Protein AF-A0A6L3A372-F1 (afdb_monomer)

Nearest PDB structures (foldseek):
  6rz8-assembly1_A  TM=6.574E-01  e=5.779E-01  Homo sapiens
  8th4-assembly1_A  TM=6.891E-01  e=8.275E-01  Homo sapiens
  9d3e-assembly1_A  TM=6.273E-01  e=4.707E-01  Homo sapiens
  6jlu-assembly1_Q  TM=7.025E-01  e=1.247E+00  Chaetoceros neogracilis

Structure (mmCIF, N/CA/C/O backbone):
data_AF-A0A6L3A372-F1
#
_entry.id   AF-A0A6L3A372-F1
#
loop_
_atom_site.group_PDB
_atom_site.id
_atom_site.type_symbol
_atom_site.label_atom_id
_atom_site.label_alt_id
_atom_site.label_comp_id
_atom_site.label_asym_id
_atom_site.label_entity_id
_atom_site.label_seq_id
_atom_site.pdbx_PDB_ins_code
_atom_site.Cartn_x
_atom_site.Cartn_y
_atom_site.Cartn_z
_atom_site.occupancy
_atom_site.B_iso_or_equiv
_atom_site.auth_seq_id
_atom_site.auth_comp_id
_atom_site.auth_asym_id
_atom_site.auth_atom_id
_atom_site.pdbx_PDB_model_num
ATOM 1 N N . MET A 1 1 ? 23.986 18.842 43.037 1.00 46.72 1 MET A N 1
ATOM 2 C CA . MET A 1 1 ? 23.729 19.943 42.085 1.00 46.72 1 MET A CA 1
ATOM 3 C C . MET A 1 1 ? 22.343 19.712 41.513 1.00 46.72 1 MET A C 1
ATOM 5 O O . MET A 1 1 ? 22.155 18.721 40.822 1.00 46.72 1 MET A O 1
ATOM 9 N N . SER A 1 2 ? 21.362 20.522 41.908 1.00 39.94 2 SER A N 1
ATOM 10 C CA . SER A 1 2 ? 19.964 20.357 41.491 1.00 39.94 2 SER A CA 1
ATOM 11 C C . SER A 1 2 ? 19.737 21.063 40.155 1.00 39.94 2 SER A C 1
ATOM 13 O O . SER A 1 2 ? 20.081 22.237 40.025 1.00 39.94 2 SER A O 1
ATOM 15 N N . ALA A 1 3 ? 19.192 20.354 39.167 1.00 39.62 3 ALA A N 1
ATOM 16 C CA . ALA A 1 3 ? 18.786 20.947 37.894 1.00 39.62 3 ALA A CA 1
ATOM 17 C C . ALA A 1 3 ? 17.507 21.793 38.077 1.00 39.62 3 ALA A C 1
ATOM 19 O O . ALA A 1 3 ? 16.656 21.424 38.893 1.00 39.62 3 ALA A O 1
ATOM 20 N N . PRO A 1 4 ? 17.347 22.913 37.349 1.00 52.06 4 PRO A N 1
ATOM 21 C CA . PRO A 1 4 ? 16.151 23.740 37.448 1.00 52.06 4 PRO A CA 1
ATOM 22 C C . PRO A 1 4 ? 14.951 23.071 36.762 1.00 52.06 4 PRO A C 1
ATOM 24 O O . PRO A 1 4 ? 15.050 22.575 35.640 1.00 52.06 4 PRO A O 1
ATOM 27 N N . VAL A 1 5 ? 13.804 23.090 37.444 1.00 46.97 5 VAL A N 1
ATOM 28 C CA . VAL A 1 5 ? 12.494 22.712 36.898 1.00 46.97 5 VAL A CA 1
ATOM 29 C C . VAL A 1 5 ? 11.958 23.894 36.089 1.00 46.97 5 VAL A C 1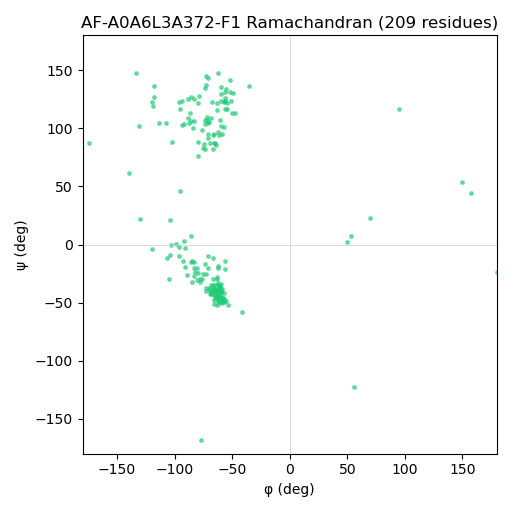
ATOM 31 O O . VAL A 1 5 ? 11.818 24.991 36.626 1.00 46.97 5 VAL A O 1
ATOM 34 N N . ALA A 1 6 ? 11.671 23.679 34.805 1.00 46.97 6 ALA A N 1
ATOM 35 C CA . ALA A 1 6 ? 11.024 24.671 33.953 1.00 46.97 6 ALA A CA 1
ATOM 36 C C . ALA A 1 6 ? 9.496 24.540 34.047 1.00 46.97 6 ALA A C 1
ATOM 38 O O . ALA A 1 6 ? 8.934 23.472 33.809 1.00 46.97 6 ALA A O 1
ATOM 39 N N . THR A 1 7 ? 8.829 25.639 34.385 1.00 47.06 7 THR A N 1
ATOM 40 C CA . THR A 1 7 ? 7.370 25.782 34.395 1.00 47.06 7 THR A CA 1
ATOM 41 C C . THR A 1 7 ? 6.871 26.104 32.982 1.00 47.06 7 THR A C 1
ATOM 43 O O . THR A 1 7 ? 7.328 27.070 32.372 1.00 47.06 7 THR A O 1
ATOM 46 N N . LEU A 1 8 ? 5.927 25.313 32.456 1.00 42.38 8 LEU A N 1
ATOM 47 C CA . LEU A 1 8 ? 5.198 25.627 31.222 1.00 42.38 8 LEU A CA 1
ATOM 48 C C . LEU A 1 8 ? 4.095 26.656 31.511 1.00 42.38 8 LEU A C 1
ATOM 50 O O . LEU A 1 8 ? 3.259 26.432 32.385 1.00 42.38 8 LEU A O 1
ATOM 54 N N . ALA A 1 9 ? 4.070 27.746 30.745 1.00 44.81 9 ALA A N 1
ATOM 55 C CA . ALA A 1 9 ? 2.918 28.634 30.645 1.00 44.81 9 ALA A CA 1
ATOM 56 C C . ALA A 1 9 ? 2.058 28.201 29.448 1.00 44.81 9 ALA A C 1
ATOM 58 O O . ALA A 1 9 ? 2.554 28.110 28.325 1.00 44.81 9 ALA A O 1
ATOM 59 N N . ASP A 1 10 ? 0.783 27.917 29.709 1.00 42.78 10 ASP A N 1
ATOM 60 C CA . ASP A 1 10 ? -0.224 27.588 28.703 1.00 42.78 10 ASP A CA 1
ATOM 61 C C . ASP A 1 10 ? -0.781 28.890 28.110 1.00 42.78 10 ASP A C 1
ATOM 63 O O . ASP A 1 10 ? -1.504 29.639 28.770 1.00 42.78 10 ASP A O 1
ATOM 67 N N . ALA A 1 11 ? -0.384 29.192 26.877 1.00 44.12 11 ALA A N 1
ATOM 68 C CA . ALA A 1 11 ? -1.000 30.218 26.051 1.00 44.12 11 ALA A CA 1
ATOM 69 C C . ALA A 1 11 ? -1.524 29.527 24.788 1.00 44.12 11 ALA A C 1
ATOM 71 O O . ALA A 1 11 ? -0.776 28.852 24.082 1.00 44.12 11 ALA A O 1
ATOM 72 N N . GLY A 1 12 ? -2.827 29.678 24.553 1.00 47.97 12 GLY A N 1
ATOM 73 C CA . GLY A 1 12 ? -3.621 28.961 23.559 1.00 47.97 12 GLY A CA 1
ATOM 74 C C . GLY A 1 12 ? -2.935 28.625 22.227 1.00 47.97 12 GLY A C 1
ATOM 75 O O . GLY A 1 12 ? -2.291 29.454 21.593 1.00 47.97 12 GLY A O 1
ATOM 76 N N . ASN A 1 13 ? -3.176 27.385 21.789 1.00 54.97 13 ASN A N 1
ATOM 77 C CA . ASN A 1 13 ? -3.031 26.825 20.437 1.00 54.97 13 ASN A CA 1
ATOM 78 C C . ASN A 1 13 ? -1.699 26.967 19.681 1.00 54.97 13 ASN A C 1
ATOM 80 O O . ASN A 1 13 ? -1.619 26.509 18.540 1.00 54.97 13 ASN A O 1
ATOM 84 N N . VAL A 1 14 ? -0.631 27.471 20.297 1.00 44.84 14 VAL A N 1
ATOM 85 C CA . VAL A 1 14 ? 0.701 27.484 19.679 1.00 44.84 14 VAL A CA 1
ATOM 86 C C . VAL A 1 14 ? 1.635 26.566 20.460 1.00 44.84 14 VAL A C 1
ATOM 88 O O . VAL A 1 14 ? 2.109 26.898 21.542 1.00 44.84 14 VAL A O 1
ATOM 91 N N . ARG A 1 15 ? 1.927 25.385 19.902 1.00 50.53 15 ARG A N 1
ATOM 92 C CA . ARG A 1 15 ? 2.975 24.503 20.433 1.00 50.53 15 ARG A CA 1
ATOM 93 C C . ARG A 1 15 ? 4.314 24.883 19.814 1.00 50.53 15 ARG A C 1
ATOM 95 O O . ARG A 1 15 ? 4.585 24.547 18.666 1.00 50.53 15 ARG A O 1
ATOM 102 N N . ILE A 1 16 ? 5.159 25.561 20.585 1.00 50.91 16 ILE A N 1
ATOM 103 C CA . ILE A 1 16 ? 6.562 25.788 20.227 1.00 50.91 16 ILE A CA 1
ATOM 104 C C . ILE A 1 16 ? 7.369 24.602 20.760 1.00 50.91 16 ILE A C 1
ATOM 106 O O . ILE A 1 16 ? 7.536 24.453 21.968 1.00 50.91 16 ILE A O 1
ATOM 110 N N . ILE A 1 17 ? 7.858 23.742 19.865 1.00 48.53 17 ILE A N 1
ATOM 111 C CA . ILE A 1 17 ? 8.792 22.671 20.225 1.00 48.53 17 ILE A CA 1
ATOM 112 C C . ILE A 1 17 ? 10.207 23.217 20.041 1.00 48.53 17 ILE A C 1
ATOM 114 O O . ILE A 1 17 ? 10.697 23.352 18.922 1.00 48.53 17 ILE A O 1
ATOM 118 N N . THR A 1 18 ? 10.868 23.545 21.148 1.00 46.03 18 THR A N 1
ATOM 119 C CA . THR A 1 18 ? 12.291 23.897 21.142 1.00 46.03 18 THR A CA 1
ATOM 120 C C . THR A 1 18 ? 13.107 22.614 21.246 1.00 46.03 18 THR A C 1
ATOM 122 O O . THR A 1 18 ? 13.168 22.003 22.310 1.00 46.03 18 THR A O 1
ATOM 125 N N . VAL A 1 19 ? 13.738 22.195 20.149 1.00 45.31 19 VAL A N 1
ATOM 126 C CA . VAL A 1 19 ? 14.687 21.074 20.162 1.00 45.31 19 VAL A CA 1
ATOM 127 C C . VAL A 1 19 ? 16.070 21.621 20.515 1.00 45.31 19 VAL A C 1
ATOM 129 O O . VAL A 1 19 ? 16.660 22.397 19.763 1.00 45.31 19 VAL A O 1
ATOM 132 N N . CYS A 1 20 ? 16.588 21.248 21.685 1.00 36.84 20 CYS A N 1
ATOM 133 C CA . CYS A 1 20 ? 17.946 21.592 22.099 1.00 36.84 20 CYS A CA 1
ATOM 134 C C . CYS A 1 20 ? 18.952 20.706 21.353 1.00 36.84 20 CYS A C 1
ATOM 136 O O . CYS A 1 20 ? 19.194 19.572 21.751 1.00 36.84 20 CYS A O 1
ATOM 138 N N . GLY A 1 21 ? 19.545 21.225 20.277 1.00 38.81 21 GLY A N 1
ATOM 139 C CA . GLY A 1 21 ? 20.606 20.528 19.552 1.00 38.81 21 GLY A CA 1
ATOM 140 C C . GLY A 1 21 ? 21.233 21.371 18.444 1.00 38.81 21 GLY A C 1
ATOM 141 O O . GLY A 1 21 ? 20.786 21.313 17.309 1.00 38.81 21 GLY A O 1
ATOM 142 N N . GLY A 1 22 ? 22.253 22.161 18.795 1.00 44.19 22 GLY A N 1
ATOM 143 C CA . GLY A 1 22 ? 23.465 22.459 18.004 1.00 44.19 22 GLY A CA 1
ATOM 144 C C . GLY A 1 22 ? 23.432 22.909 16.532 1.00 44.19 22 GLY A C 1
ATOM 145 O O . GLY A 1 22 ? 24.515 23.098 15.988 1.00 44.19 22 GLY A O 1
ATOM 146 N N . ILE A 1 23 ? 22.291 23.097 15.867 1.00 41.75 23 ILE A N 1
ATOM 147 C CA . ILE A 1 23 ? 22.224 23.413 14.425 1.00 41.75 23 ILE A CA 1
ATOM 148 C C . ILE A 1 23 ? 21.568 24.794 14.215 1.00 41.75 23 ILE A C 1
ATOM 150 O O . ILE A 1 23 ? 20.583 25.110 14.891 1.00 41.75 23 ILE A O 1
ATOM 154 N N . PRO A 1 24 ? 22.098 25.660 13.322 1.00 39.00 24 PRO A N 1
ATOM 155 C CA . PRO A 1 24 ? 21.568 27.003 13.107 1.00 39.00 24 PRO A CA 1
ATOM 156 C C . PRO A 1 24 ? 20.103 26.997 12.652 1.00 39.00 24 PRO A C 1
ATOM 158 O O . PRO A 1 24 ? 19.669 26.230 11.795 1.00 39.00 24 PRO A O 1
ATOM 161 N N . LYS A 1 25 ? 19.355 27.902 13.283 1.00 36.94 25 LYS A N 1
ATOM 162 C CA . LYS A 1 25 ? 17.897 28.007 13.309 1.00 36.94 25 LYS A CA 1
ATOM 163 C C . LYS A 1 25 ? 17.314 28.274 11.919 1.00 36.94 25 LYS A C 1
ATOM 165 O O . LYS A 1 25 ? 17.485 29.365 11.381 1.00 36.94 25 LYS A O 1
ATOM 170 N N . ARG A 1 26 ? 16.524 27.334 11.396 1.00 38.75 26 ARG A N 1
ATOM 171 C CA . ARG A 1 26 ? 15.494 27.630 10.393 1.00 38.75 26 ARG A CA 1
ATOM 172 C C . ARG A 1 26 ? 14.140 27.522 11.085 1.00 38.75 26 ARG A C 1
ATOM 174 O O . ARG A 1 26 ? 13.688 26.430 11.408 1.00 38.75 26 ARG A O 1
ATOM 181 N N . THR A 1 27 ? 13.532 28.667 11.378 1.00 47.41 27 THR A N 1
ATOM 182 C CA . THR A 1 27 ? 12.169 28.727 11.910 1.00 47.41 27 THR A CA 1
ATOM 183 C C . THR A 1 27 ? 11.217 28.315 10.794 1.00 47.41 27 THR A C 1
ATOM 185 O O . THR A 1 27 ? 11.009 29.076 9.853 1.00 47.41 27 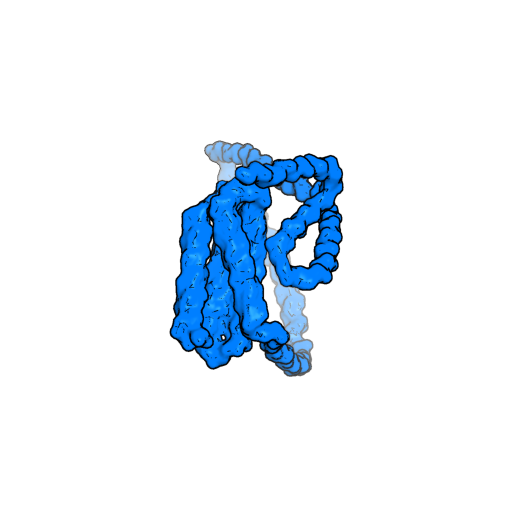THR A O 1
ATOM 188 N N . VAL A 1 28 ? 10.671 27.104 10.871 1.00 40.47 28 VAL A N 1
ATOM 189 C CA . VAL A 1 28 ? 9.576 26.675 9.997 1.00 4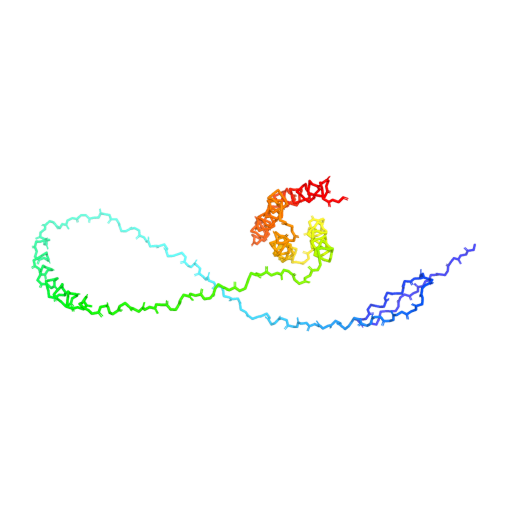0.47 28 VAL A CA 1
ATOM 190 C C . VAL A 1 28 ? 8.280 26.969 10.743 1.00 40.47 28 VAL A C 1
ATOM 192 O O . VAL A 1 28 ? 7.936 26.290 11.708 1.00 40.47 28 VAL A O 1
ATOM 195 N N . LEU A 1 29 ? 7.602 28.044 10.344 1.00 42.22 29 LEU A N 1
ATOM 196 C CA . LEU A 1 29 ? 6.242 28.336 10.785 1.00 42.22 29 LEU A CA 1
ATOM 197 C C . LEU A 1 29 ? 5.306 27.368 10.061 1.00 42.22 29 LEU A C 1
ATOM 199 O O . LEU A 1 29 ? 5.087 27.495 8.860 1.00 42.22 29 LEU A O 1
ATOM 203 N N . PHE A 1 30 ? 4.775 26.391 10.789 1.00 37.72 30 PHE A N 1
ATOM 204 C CA . PHE A 1 30 ? 3.634 25.616 10.322 1.00 37.72 30 PHE A CA 1
ATOM 205 C C . PHE A 1 30 ? 2.368 26.397 10.672 1.00 37.72 30 PHE A C 1
ATOM 207 O O . PHE A 1 30 ? 1.914 26.385 11.817 1.00 37.72 30 PHE A O 1
ATOM 214 N N . GLU A 1 31 ? 1.805 27.106 9.696 1.00 37.81 31 GLU A N 1
ATOM 215 C CA . GLU A 1 31 ? 0.426 27.571 9.798 1.00 37.81 31 GLU A CA 1
ATOM 216 C C . GLU A 1 31 ? -0.489 26.346 9.729 1.00 37.81 31 GLU A C 1
ATOM 218 O O . GLU A 1 31 ? -0.634 25.706 8.686 1.00 37.81 31 GLU A O 1
ATOM 223 N N . ASN A 1 32 ? -1.109 26.005 10.861 1.00 40.16 32 ASN A N 1
ATOM 224 C CA . ASN A 1 32 ? -2.258 25.109 10.890 1.00 40.16 32 ASN A CA 1
ATOM 225 C C . ASN A 1 32 ? -3.408 25.790 10.138 1.00 40.16 32 ASN A C 1
ATOM 227 O O . ASN A 1 32 ? -4.257 26.452 10.734 1.00 40.16 32 ASN A O 1
ATOM 231 N N . SER A 1 33 ? -3.440 25.618 8.818 1.00 41.09 33 SER A N 1
ATOM 232 C CA . SER A 1 33 ? -4.648 25.834 8.035 1.00 41.09 33 SER A CA 1
ATOM 233 C C . SER A 1 33 ? -5.653 24.768 8.454 1.00 41.09 33 SER A C 1
ATOM 235 O O . SER A 1 33 ? -5.640 23.637 7.970 1.00 41.09 33 SER A O 1
ATOM 237 N N . ALA A 1 34 ? -6.509 25.123 9.409 1.00 39.41 34 ALA A N 1
ATOM 238 C CA . ALA A 1 34 ? -7.720 24.383 9.694 1.00 39.41 34 ALA A CA 1
ATOM 239 C C . ALA A 1 34 ? -8.593 24.422 8.431 1.00 39.41 34 ALA A C 1
ATOM 241 O O . ALA A 1 34 ? -9.345 25.366 8.206 1.00 39.41 34 ALA A O 1
ATOM 242 N N . CYS A 1 35 ? -8.477 23.396 7.586 1.00 37.41 35 CYS A N 1
ATOM 243 C CA . CYS A 1 35 ? -9.523 23.065 6.632 1.00 37.41 35 CYS A CA 1
ATOM 244 C C . CYS A 1 35 ? -10.760 22.697 7.454 1.00 37.41 35 CYS A C 1
ATOM 246 O O . CYS A 1 35 ? -10.887 21.579 7.957 1.00 37.41 35 CYS A O 1
ATOM 248 N N . ALA A 1 36 ? -11.644 23.674 7.636 1.00 41.12 36 ALA A N 1
ATOM 249 C CA . ALA A 1 36 ? -13.008 23.455 8.067 1.00 41.12 36 ALA A CA 1
ATOM 250 C C . ALA A 1 36 ? -13.711 22.656 6.960 1.00 41.12 36 ALA A C 1
ATOM 252 O O . ALA A 1 36 ? -14.267 23.213 6.019 1.00 41.12 36 ALA A O 1
ATOM 253 N N . LEU A 1 37 ? -13.605 21.329 7.037 1.00 42.31 37 LEU A N 1
ATOM 254 C CA . LEU A 1 37 ? -14.468 20.424 6.296 1.00 42.31 37 LEU A CA 1
ATOM 255 C C . LEU A 1 37 ? -15.844 20.495 6.948 1.00 42.31 37 LEU A C 1
ATOM 257 O O . LEU A 1 37 ? -16.050 20.021 8.067 1.00 42.31 37 LEU A O 1
ATOM 261 N N . ASP A 1 38 ? -16.744 21.153 6.229 1.00 37.91 38 ASP A N 1
ATOM 262 C CA . ASP A 1 38 ? -18.164 21.251 6.511 1.00 37.91 38 ASP A CA 1
ATOM 263 C C . ASP A 1 38 ? -18.735 19.849 6.769 1.00 37.91 38 ASP A C 1
ATOM 265 O O . ASP A 1 38 ? -18.765 18.976 5.897 1.00 37.91 38 ASP A O 1
ATOM 269 N N . ALA A 1 39 ? -19.164 19.614 8.005 1.00 44.25 39 ALA A N 1
ATOM 270 C CA . ALA A 1 39 ? -19.901 18.425 8.395 1.00 44.25 39 ALA A CA 1
ATOM 271 C C . ALA A 1 39 ? -21.367 18.605 7.971 1.00 44.25 39 ALA A C 1
ATOM 273 O O . ALA A 1 39 ? -22.233 18.893 8.792 1.00 44.25 39 ALA A O 1
ATOM 274 N N . GLY A 1 40 ? -21.645 18.454 6.676 1.00 42.75 40 GLY A N 1
ATOM 275 C CA . GLY A 1 40 ? -22.993 18.539 6.116 1.00 42.75 40 GLY A CA 1
ATOM 276 C C . GLY A 1 40 ? -23.288 17.359 5.198 1.00 42.75 40 GLY A C 1
ATOM 277 O O . GLY A 1 40 ? -22.856 17.352 4.052 1.00 42.75 40 GLY A O 1
ATOM 278 N N . GLY A 1 41 ? -24.041 16.366 5.686 1.00 33.91 41 GLY A N 1
ATOM 279 C CA . GLY A 1 41 ? -24.585 15.314 4.820 1.00 33.91 41 GLY A CA 1
ATOM 280 C C . GLY A 1 41 ? -24.777 13.947 5.470 1.00 33.91 41 GLY A C 1
ATOM 281 O O . GLY A 1 41 ? -24.295 12.944 4.951 1.00 33.91 41 GLY A O 1
ATOM 282 N N . THR A 1 42 ? -25.494 13.861 6.590 1.00 42.00 42 THR A N 1
ATOM 283 C CA . THR A 1 42 ? -26.058 12.585 7.050 1.00 42.00 42 THR A CA 1
ATOM 284 C C . THR A 1 42 ? -27.262 12.215 6.184 1.00 42.00 42 THR A C 1
ATOM 286 O O . THR A 1 42 ? -28.412 12.484 6.523 1.00 42.00 42 THR A O 1
ATOM 289 N N . SER A 1 43 ? -27.020 11.548 5.057 1.00 42.75 43 SER A N 1
ATOM 290 C CA . SER A 1 43 ? -28.067 10.784 4.375 1.00 42.75 43 SER A CA 1
ATOM 291 C C . SER A 1 43 ? -28.306 9.488 5.149 1.00 42.75 43 SER A C 1
ATOM 293 O O . SER A 1 43 ? -27.754 8.434 4.839 1.00 42.75 43 SER A O 1
ATOM 295 N N . ALA A 1 44 ? -29.121 9.576 6.199 1.00 39.97 44 ALA A N 1
ATOM 296 C CA . ALA A 1 44 ? -29.728 8.415 6.829 1.00 39.97 44 ALA A CA 1
ATOM 297 C C . ALA A 1 44 ? -30.695 7.768 5.825 1.00 39.97 44 ALA A C 1
ATOM 299 O O . ALA A 1 44 ? -31.847 8.182 5.686 1.00 39.97 44 ALA A O 1
ATOM 300 N N . LEU A 1 45 ? -30.225 6.754 5.098 1.00 37.81 45 LEU A N 1
ATOM 301 C CA . LEU A 1 45 ? -31.107 5.838 4.387 1.00 37.81 45 LEU A CA 1
ATOM 302 C C . LEU A 1 45 ? -31.817 4.973 5.432 1.00 37.81 45 LEU A C 1
ATOM 304 O O . LEU A 1 45 ? -31.300 3.962 5.902 1.00 37.81 45 LEU A O 1
ATOM 308 N N . ASN A 1 46 ? -33.015 5.415 5.807 1.00 37.41 46 ASN A N 1
ATOM 309 C CA . ASN A 1 46 ? -34.010 4.610 6.499 1.00 37.41 46 ASN A CA 1
ATOM 310 C C . ASN A 1 46 ? -34.354 3.382 5.639 1.00 37.41 46 ASN A C 1
ATOM 312 O O . ASN A 1 46 ? -35.240 3.444 4.788 1.00 37.41 46 ASN A O 1
ATOM 316 N N . TYR A 1 47 ? -33.704 2.246 5.890 1.00 36.06 47 TYR A N 1
ATOM 317 C CA . TYR A 1 47 ? -34.241 0.943 5.504 1.00 36.06 47 TYR A CA 1
ATOM 318 C C . TYR A 1 47 ? -35.393 0.605 6.451 1.00 36.06 47 TYR A C 1
ATOM 320 O O . TYR A 1 47 ? -35.245 -0.094 7.451 1.00 36.06 47 TYR A O 1
ATOM 328 N N . ARG A 1 48 ? -36.572 1.151 6.146 1.00 38.16 48 ARG A N 1
ATOM 329 C CA . ARG A 1 48 ? -37.826 0.683 6.730 1.00 38.16 48 ARG A CA 1
ATOM 330 C C . ARG A 1 48 ? -38.105 -0.682 6.104 1.00 38.16 48 ARG A C 1
ATOM 332 O O . ARG A 1 48 ? -38.478 -0.765 4.937 1.00 38.16 48 ARG A O 1
ATOM 339 N N . ALA A 1 49 ? -37.872 -1.744 6.870 1.00 42.19 49 ALA A N 1
ATOM 340 C CA . ALA A 1 49 ? -38.300 -3.089 6.528 1.00 42.19 49 ALA A CA 1
ATOM 341 C C . ALA A 1 49 ? -39.824 -3.085 6.324 1.00 42.19 49 ALA A C 1
ATOM 343 O O . ALA A 1 49 ? -40.602 -3.049 7.277 1.00 42.19 49 ALA A O 1
ATOM 344 N N . LEU A 1 50 ? -40.249 -3.072 5.063 1.00 42.97 50 LEU A N 1
ATOM 345 C CA . LEU A 1 50 ? -41.601 -3.428 4.664 1.00 42.97 50 LEU A CA 1
ATOM 346 C C . LEU A 1 50 ? -41.730 -4.940 4.855 1.00 42.97 50 LEU A C 1
ATOM 348 O O . LEU A 1 50 ? -41.404 -5.728 3.971 1.00 42.97 50 LEU A O 1
ATOM 352 N N . ALA A 1 51 ? -42.188 -5.339 6.040 1.00 48.28 51 ALA A N 1
ATOM 353 C CA . ALA A 1 51 ? -42.791 -6.644 6.254 1.00 48.28 51 ALA A CA 1
ATOM 354 C C . ALA A 1 51 ? -44.107 -6.683 5.462 1.00 48.28 51 ALA A C 1
ATOM 356 O O . ALA A 1 51 ? -45.182 -6.389 5.982 1.00 48.28 51 ALA A O 1
ATOM 357 N N . ALA A 1 52 ? -44.008 -6.974 4.166 1.00 42.72 52 ALA A N 1
ATOM 358 C CA . ALA A 1 52 ? -45.156 -7.343 3.361 1.00 42.72 52 ALA A CA 1
ATOM 359 C C . ALA A 1 52 ? -45.569 -8.756 3.786 1.00 42.72 52 ALA A C 1
ATOM 361 O O . ALA A 1 52 ? -44.840 -9.725 3.571 1.00 42.72 52 ALA A O 1
ATOM 362 N N . GLY A 1 53 ? -46.714 -8.849 4.461 1.00 44.94 53 GLY A N 1
ATOM 363 C CA . GLY A 1 53 ? -47.341 -10.117 4.796 1.00 44.94 53 GLY A CA 1
ATOM 364 C C . GLY A 1 53 ? -47.576 -10.941 3.534 1.00 44.94 53 GLY A C 1
ATOM 365 O O . GLY A 1 53 ? -48.108 -10.443 2.543 1.00 44.94 53 GLY A O 1
ATOM 366 N N . PHE A 1 54 ? -47.174 -12.207 3.585 1.00 42.84 54 PHE A N 1
ATOM 367 C CA . PHE A 1 54 ? -47.553 -13.198 2.592 1.00 42.84 54 PHE A CA 1
ATOM 368 C C . PHE A 1 54 ? -49.077 -13.381 2.629 1.00 42.84 54 PHE A C 1
ATOM 370 O O . PHE A 1 54 ? -49.610 -13.739 3.685 1.00 42.84 54 PHE A O 1
ATOM 377 N N . PRO A 1 55 ? -49.802 -13.158 1.518 1.00 48.31 55 PRO A N 1
ATOM 378 C CA . PRO A 1 55 ? -51.188 -13.572 1.438 1.00 48.31 55 PRO A CA 1
ATOM 379 C C . PRO A 1 55 ? -51.250 -15.102 1.448 1.00 48.31 55 PRO A C 1
ATOM 381 O O . PRO A 1 55 ? -50.639 -15.788 0.629 1.00 48.31 55 PRO A O 1
ATOM 384 N N . SER A 1 56 ? -51.993 -15.610 2.426 1.00 53.53 56 SER A N 1
ATOM 385 C CA . SER A 1 56 ? -52.458 -16.990 2.514 1.00 53.53 56 SER A CA 1
ATOM 386 C C . SER A 1 56 ? -53.106 -17.421 1.196 1.00 53.53 56 SER A C 1
ATOM 388 O O . SER A 1 56 ? -53.974 -16.725 0.664 1.00 53.53 56 SER A O 1
ATOM 390 N N . ALA A 1 57 ? -52.681 -18.576 0.684 1.00 46.59 57 ALA A N 1
ATOM 391 C CA . ALA A 1 57 ? -53.259 -19.231 -0.478 1.00 46.59 57 ALA A CA 1
ATOM 392 C C . ALA A 1 57 ? -54.664 -19.760 -0.138 1.00 46.59 57 ALA A C 1
ATOM 394 O O . ALA A 1 57 ? -54.837 -20.900 0.287 1.00 46.59 57 ALA A O 1
ATOM 395 N N . GLY A 1 58 ? -55.669 -18.903 -0.314 1.00 46.81 58 GLY A N 1
ATOM 396 C CA . GLY A 1 58 ? -57.077 -19.278 -0.413 1.00 46.81 58 GLY A CA 1
ATOM 397 C C . GLY A 1 58 ? -57.460 -19.399 -1.884 1.00 46.81 58 GLY A C 1
ATOM 398 O O . GLY A 1 58 ? -57.251 -18.466 -2.653 1.00 46.81 58 GLY A O 1
ATOM 399 N N . GLY A 1 59 ? -57.944 -20.576 -2.276 1.00 52.69 59 GLY A N 1
ATOM 400 C CA . GLY A 1 59 ? -58.231 -20.920 -3.663 1.00 52.69 59 GLY A CA 1
ATOM 401 C C . GLY A 1 59 ? -59.517 -20.326 -4.247 1.00 52.69 59 GLY A C 1
ATOM 402 O O . GLY A 1 59 ? -60.199 -19.517 -3.628 1.00 52.69 59 GLY A O 1
ATOM 403 N N . GLN A 1 60 ? -59.842 -20.884 -5.420 1.00 48.88 60 GLN A N 1
ATOM 404 C CA . GLN A 1 60 ? -61.020 -20.704 -6.284 1.00 48.88 60 GLN A CA 1
ATOM 405 C C . GLN A 1 60 ? -60.861 -19.681 -7.418 1.00 48.88 60 GLN A C 1
ATOM 407 O O . GLN A 1 60 ? -60.712 -18.486 -7.192 1.00 48.88 60 GLN A O 1
ATOM 412 N N . GLY A 1 61 ? -60.947 -20.177 -8.661 1.00 46.03 61 GLY A N 1
ATOM 413 C CA . GLY A 1 61 ? -61.081 -19.334 -9.852 1.00 46.03 61 GLY A CA 1
ATOM 414 C C . GLY A 1 61 ? -60.642 -19.960 -11.178 1.00 46.03 61 GLY A C 1
ATOM 415 O O . GLY A 1 61 ? -59.945 -19.307 -11.950 1.00 46.03 61 GLY A O 1
ATOM 416 N N . GLU A 1 62 ? -61.010 -21.211 -11.470 1.00 52.28 62 GLU A N 1
ATOM 417 C CA . GLU A 1 62 ? -60.888 -21.762 -12.827 1.00 52.28 62 GLU A CA 1
ATOM 418 C C . GLU A 1 62 ? -61.980 -21.133 -13.712 1.00 52.28 62 GLU A C 1
ATOM 420 O O . GLU A 1 62 ? -63.148 -21.494 -13.591 1.00 52.28 62 GLU A O 1
ATOM 425 N N . GLY A 1 63 ? -61.652 -20.170 -14.583 1.00 53.72 63 GLY A N 1
ATOM 426 C CA . GLY A 1 63 ? -62.676 -19.676 -15.517 1.00 53.72 63 GLY A CA 1
ATOM 427 C C . GLY A 1 63 ? -62.328 -18.578 -16.519 1.00 53.72 63 GLY A C 1
ATOM 428 O O . GLY A 1 63 ? -62.985 -18.515 -17.552 1.00 53.72 63 GLY A O 1
ATOM 429 N N . GLU A 1 64 ? -61.313 -17.736 -16.297 1.00 51.53 64 GLU A N 1
ATOM 430 C CA . GLU A 1 64 ? -61.248 -16.456 -17.040 1.00 51.53 64 GLU A CA 1
ATOM 431 C C . GLU A 1 64 ? -59.905 -16.141 -17.724 1.00 51.53 64 GLU A C 1
ATOM 433 O O . GLU A 1 64 ? -59.598 -14.998 -18.044 1.00 51.53 64 GLU A O 1
ATOM 438 N N . MET A 1 65 ? -59.084 -17.156 -18.005 1.00 50.75 65 MET A N 1
ATOM 439 C CA . MET A 1 65 ? -57.713 -16.961 -18.513 1.00 50.75 65 MET A CA 1
ATOM 440 C C . MET A 1 65 ? -57.534 -17.240 -20.016 1.00 50.75 65 MET A C 1
ATOM 442 O O . MET A 1 65 ? -56.429 -17.512 -20.476 1.00 50.75 65 MET A O 1
ATOM 446 N N . ARG A 1 66 ? -58.612 -17.196 -20.810 1.00 54.06 66 ARG A N 1
ATOM 447 C CA . ARG A 1 66 ? -58.554 -17.507 -22.255 1.00 54.06 66 ARG A CA 1
ATOM 448 C C . ARG A 1 66 ? -58.666 -16.304 -23.194 1.00 54.06 66 ARG A C 1
ATOM 450 O O . ARG A 1 66 ? -58.352 -16.451 -24.368 1.00 54.06 66 ARG A O 1
ATOM 457 N N . ASN A 1 67 ? -59.035 -15.117 -22.705 1.00 52.88 67 ASN A N 1
ATOM 458 C CA . ASN A 1 67 ? -59.338 -13.972 -23.582 1.00 52.88 67 ASN A CA 1
ATOM 459 C C . ASN A 1 67 ? -58.248 -12.885 -23.661 1.00 52.88 67 ASN A C 1
ATOM 461 O O . ASN A 1 67 ? -58.323 -12.000 -24.511 1.00 52.88 67 ASN A O 1
ATOM 465 N N . VAL A 1 68 ? -57.209 -12.945 -22.821 1.00 52.75 68 VAL A N 1
ATOM 466 C CA . VAL A 1 68 ? -56.161 -11.903 -22.780 1.00 52.75 68 VAL A CA 1
ATOM 467 C C . VAL A 1 68 ? -55.013 -12.194 -23.759 1.00 52.75 68 VAL A C 1
ATOM 469 O O . VAL A 1 68 ? -54.405 -11.273 -24.302 1.00 52.75 68 VAL A O 1
ATOM 472 N N . PHE A 1 69 ? -54.773 -13.466 -24.091 1.00 51.03 69 PHE A N 1
ATOM 473 C CA . PHE A 1 69 ? -53.679 -13.864 -24.987 1.00 51.03 69 PHE A CA 1
ATOM 474 C C . PHE A 1 69 ? -53.921 -13.535 -26.470 1.00 51.03 69 PHE A C 1
ATOM 476 O O . PHE A 1 69 ? -52.966 -13.474 -27.239 1.00 51.03 69 PHE A O 1
ATOM 483 N N . SER A 1 70 ? -55.160 -13.251 -26.888 1.00 48.69 70 SER A N 1
ATOM 484 C CA . SER A 1 70 ? -55.473 -13.030 -28.309 1.00 48.69 70 SER A CA 1
ATOM 485 C C . SER A 1 70 ? -55.239 -11.593 -28.801 1.00 48.69 70 SER A C 1
ATOM 487 O O . SER A 1 70 ? -55.198 -11.370 -30.008 1.00 48.69 70 SER A O 1
ATOM 489 N N . LYS A 1 71 ? -55.066 -10.609 -27.903 1.00 46.91 71 LYS A N 1
ATOM 490 C CA . LYS A 1 71 ? -54.847 -9.193 -28.277 1.00 46.91 71 LYS A CA 1
ATOM 491 C C . LYS A 1 71 ? -53.374 -8.768 -28.311 1.00 46.91 71 LYS A C 1
ATOM 493 O O . LYS A 1 71 ? -53.076 -7.696 -28.825 1.00 46.91 71 LYS A O 1
ATOM 498 N N . LEU A 1 72 ? -52.451 -9.599 -27.821 1.00 49.41 72 LEU A N 1
ATOM 499 C CA . LEU A 1 72 ? -51.017 -9.275 -27.771 1.00 49.41 72 LEU A CA 1
ATOM 500 C C . LEU A 1 72 ? -50.261 -9.617 -29.072 1.00 49.41 72 LEU A C 1
ATOM 502 O O . LEU A 1 72 ? -49.152 -9.140 -29.285 1.00 49.41 72 LEU A O 1
ATOM 506 N N . ALA A 1 73 ? -50.857 -10.421 -29.959 1.00 49.91 73 ALA A N 1
ATOM 507 C CA . ALA A 1 73 ? -50.199 -10.893 -31.181 1.00 49.91 73 ALA A CA 1
ATOM 508 C C . ALA A 1 73 ? -50.250 -9.898 -32.360 1.00 49.91 73 ALA A C 1
ATOM 510 O O . ALA A 1 73 ? -49.501 -10.056 -33.319 1.00 49.91 73 ALA A O 1
ATOM 511 N N . ALA A 1 74 ? -51.111 -8.874 -32.315 1.00 50.00 74 ALA A N 1
ATOM 512 C CA . ALA A 1 74 ? -51.321 -7.969 -33.452 1.00 50.00 74 ALA A CA 1
ATOM 513 C C . ALA A 1 74 ? -50.410 -6.721 -33.449 1.00 50.00 74 ALA A C 1
ATOM 515 O O . ALA A 1 74 ? -50.209 -6.110 -34.496 1.00 50.00 74 ALA A O 1
ATOM 516 N N . THR A 1 75 ? -49.821 -6.344 -32.309 1.00 49.41 75 THR A N 1
ATOM 517 C CA . THR A 1 75 ? -49.041 -5.095 -32.169 1.00 49.41 75 THR A CA 1
ATOM 518 C C . THR A 1 75 ? -47.538 -5.266 -32.421 1.00 49.41 75 THR A C 1
ATOM 520 O O . THR A 1 75 ? -46.827 -4.284 -32.617 1.00 49.41 75 THR A O 1
ATOM 523 N N . THR A 1 76 ? -47.027 -6.499 -32.456 1.00 51.19 76 THR A N 1
ATOM 524 C CA . THR A 1 76 ? -45.595 -6.799 -32.647 1.00 51.19 76 THR A CA 1
ATOM 525 C C . THR A 1 76 ? -45.144 -6.794 -34.110 1.00 51.19 76 THR A C 1
ATOM 527 O O . THR A 1 76 ? -43.961 -6.592 -34.377 1.00 51.19 76 THR A O 1
ATOM 530 N N . ALA A 1 77 ? -46.054 -6.947 -35.076 1.00 52.22 77 ALA A N 1
ATOM 531 C CA . ALA A 1 77 ? -45.682 -7.037 -36.492 1.00 52.22 77 ALA A CA 1
ATOM 532 C C . ALA A 1 77 ? -45.299 -5.681 -37.124 1.00 52.22 77 ALA A C 1
ATOM 534 O O . ALA A 1 77 ? -44.462 -5.635 -38.024 1.00 52.22 77 ALA A O 1
ATOM 535 N N . MET A 1 78 ? -45.857 -4.563 -36.644 1.00 49.56 78 MET A N 1
ATOM 536 C CA . MET A 1 78 ? -45.661 -3.250 -37.282 1.00 49.56 78 MET A CA 1
ATOM 537 C C . MET A 1 78 ? -44.339 -2.562 -36.889 1.00 49.56 78 MET A C 1
ATOM 539 O O . MET A 1 78 ? -43.806 -1.768 -37.660 1.00 49.56 78 MET A O 1
ATOM 543 N N . VAL A 1 79 ? -43.756 -2.908 -35.733 1.00 53.41 79 VAL A N 1
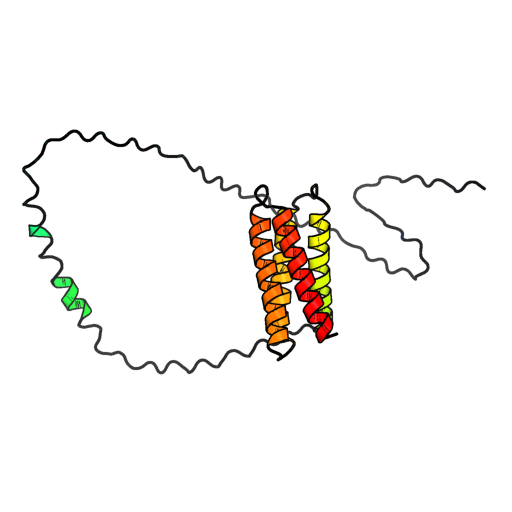ATOM 544 C CA . VAL A 1 79 ? -42.457 -2.367 -35.276 1.00 53.41 79 VAL A CA 1
ATOM 545 C C . VAL A 1 79 ? -41.276 -3.030 -36.000 1.00 53.41 79 VAL A C 1
ATOM 547 O O . VAL A 1 79 ? -40.259 -2.385 -36.247 1.00 53.41 79 VAL A O 1
ATOM 550 N N . ALA A 1 80 ? -41.414 -4.293 -36.416 1.00 54.28 80 ALA A N 1
ATOM 551 C CA . ALA A 1 80 ? -40.340 -5.036 -37.078 1.00 54.28 80 ALA A CA 1
ATOM 552 C C . ALA A 1 80 ? -39.971 -4.476 -38.469 1.00 54.28 80 ALA A C 1
ATOM 554 O O . ALA A 1 80 ? -38.811 -4.548 -38.874 1.00 54.28 80 ALA A O 1
ATOM 555 N N . VAL A 1 81 ? -40.924 -3.870 -39.188 1.00 55.03 81 VAL A N 1
ATOM 556 C CA . VAL A 1 81 ? -40.697 -3.343 -40.548 1.00 55.03 81 VAL A CA 1
ATOM 557 C C . VAL A 1 81 ? -39.952 -2.000 -40.533 1.00 55.03 81 VAL A C 1
ATOM 559 O O . VAL A 1 81 ? -39.122 -1.751 -41.404 1.00 55.03 81 VAL A O 1
ATOM 562 N N . LEU A 1 82 ? -40.154 -1.165 -39.508 1.00 52.19 82 LEU A N 1
ATOM 563 C CA . LEU A 1 82 ? -39.458 0.125 -39.367 1.00 52.19 82 LEU A CA 1
ATOM 564 C C . LEU A 1 82 ? -37.976 -0.022 -38.975 1.00 52.19 82 LEU A C 1
ATOM 566 O O . LEU A 1 82 ? -37.165 0.835 -39.317 1.00 52.19 82 LEU A O 1
ATOM 570 N N . ILE A 1 83 ? -37.593 -1.127 -38.325 1.00 56.19 83 ILE A N 1
ATOM 571 C CA . ILE A 1 83 ? -36.193 -1.399 -37.951 1.00 56.19 83 ILE A CA 1
ATOM 572 C C . ILE A 1 83 ? -35.351 -1.832 -39.168 1.00 56.19 83 ILE A C 1
ATOM 574 O O . ILE A 1 83 ? -34.141 -1.608 -39.193 1.00 56.19 83 ILE A O 1
ATOM 578 N N . LEU A 1 84 ? -35.965 -2.407 -40.208 1.00 54.56 84 LEU A N 1
ATOM 579 C CA . LEU A 1 84 ? -35.228 -2.951 -41.356 1.00 54.56 84 LEU A CA 1
ATOM 580 C C . LEU A 1 84 ? -34.774 -1.892 -42.374 1.00 54.56 84 LEU A C 1
ATOM 582 O O . LEU A 1 84 ? -33.769 -2.105 -43.049 1.00 54.56 84 LEU A O 1
ATOM 586 N N . VAL A 1 85 ? -35.440 -0.736 -42.464 1.00 54.94 85 VAL A N 1
ATOM 587 C CA . VAL A 1 85 ? -35.107 0.292 -43.475 1.00 54.94 85 VAL A CA 1
ATOM 588 C C . VAL A 1 85 ? -33.898 1.151 -43.066 1.00 54.94 85 VAL A C 1
ATOM 590 O O . VAL A 1 85 ? -33.211 1.700 -43.923 1.00 54.94 85 VAL A O 1
ATOM 593 N N . ASN A 1 86 ? -33.547 1.203 -41.776 1.00 54.62 86 ASN A N 1
ATOM 594 C CA . ASN A 1 86 ? -32.467 2.068 -41.280 1.00 54.62 86 ASN A CA 1
ATOM 595 C C . ASN A 1 86 ? -31.052 1.455 -41.371 1.00 54.62 86 ASN A C 1
ATOM 597 O O . ASN A 1 86 ? -30.098 2.027 -40.849 1.00 54.62 86 ASN A O 1
ATOM 601 N N . ARG A 1 87 ? -30.892 0.288 -42.014 1.00 57.62 87 ARG A N 1
ATOM 602 C CA . ARG A 1 87 ? -29.604 -0.430 -42.118 1.00 57.62 87 ARG A CA 1
ATOM 603 C C . ARG A 1 87 ? -28.834 -0.228 -43.428 1.00 57.62 87 ARG A C 1
ATOM 605 O O . ARG A 1 87 ? -27.767 -0.811 -43.580 1.00 57.62 87 ARG A O 1
ATOM 612 N N . ALA A 1 88 ? -29.337 0.565 -44.374 1.00 57.62 88 ALA A N 1
ATOM 613 C CA . ALA A 1 88 ? -28.818 0.536 -45.746 1.00 57.62 88 ALA A CA 1
ATOM 614 C C . ALA A 1 88 ? -27.763 1.599 -46.111 1.00 57.62 88 ALA A C 1
ATOM 616 O O . ALA A 1 88 ? -27.260 1.559 -47.230 1.00 57.62 88 ALA A O 1
ATOM 617 N N . VAL A 1 89 ? -27.379 2.527 -45.223 1.00 61.34 89 VAL A N 1
ATOM 618 C CA . VAL A 1 89 ? -26.339 3.529 -45.548 1.00 61.34 89 VAL A CA 1
ATOM 619 C C . VAL A 1 89 ? -25.397 3.764 -44.366 1.00 61.34 89 VAL A C 1
ATOM 621 O O . VAL A 1 89 ? -25.285 4.863 -43.829 1.00 61.34 89 VAL A O 1
ATOM 624 N N . SER A 1 90 ? -24.688 2.719 -43.942 1.00 66.69 90 SER A N 1
ATOM 625 C CA . SER A 1 90 ? -23.462 2.910 -43.163 1.00 66.69 90 SER A CA 1
ATOM 626 C C . SER A 1 90 ? -22.340 3.264 -44.134 1.00 66.69 90 SER A C 1
ATOM 628 O O . SER A 1 90 ? -21.650 2.387 -44.648 1.00 66.69 90 SER A O 1
ATOM 630 N N . VAL A 1 91 ? -22.175 4.560 -44.415 1.00 71.00 91 VAL A N 1
ATOM 631 C CA . VAL A 1 91 ? -20.908 5.064 -44.961 1.00 71.00 91 VAL A CA 1
ATOM 632 C C . VAL A 1 91 ? -19.830 4.652 -43.955 1.00 71.00 91 VAL A C 1
ATOM 634 O O . VAL A 1 91 ? -19.988 4.995 -42.781 1.00 71.00 91 VAL A O 1
ATOM 637 N N . PRO A 1 92 ? -18.783 3.902 -44.347 1.00 68.19 92 PRO A N 1
ATOM 638 C CA . PRO A 1 92 ? -17.683 3.603 -43.446 1.00 68.19 92 PRO A CA 1
ATOM 639 C C . PRO A 1 92 ? -17.066 4.935 -43.024 1.00 68.19 92 PRO A C 1
ATOM 641 O O . PRO A 1 92 ? -16.359 5.588 -43.790 1.00 68.19 92 PRO A O 1
ATOM 644 N N . GLN A 1 93 ? -17.405 5.372 -41.812 1.00 72.88 93 GLN A N 1
ATOM 645 C CA . GLN A 1 93 ? -16.680 6.421 -41.124 1.00 72.88 93 GLN A CA 1
ATOM 646 C C . GLN A 1 93 ? -15.273 5.855 -40.971 1.00 72.88 93 GLN A C 1
ATOM 648 O O . GLN A 1 93 ? -15.066 4.890 -40.236 1.00 72.88 93 GLN A O 1
ATOM 653 N N . ILE A 1 94 ? -14.327 6.384 -41.745 1.00 73.56 94 ILE A N 1
ATOM 654 C CA . ILE A 1 94 ? -12.909 6.163 -41.490 1.00 73.56 94 ILE A CA 1
ATOM 655 C C . ILE A 1 94 ? -12.667 6.865 -40.161 1.00 73.56 94 ILE A C 1
ATOM 657 O O . ILE A 1 94 ? -12.406 8.068 -40.125 1.00 73.56 94 ILE A O 1
ATOM 661 N N . GLU A 1 95 ? -12.881 6.138 -39.064 1.00 77.25 95 GLU A N 1
ATOM 662 C CA . GLU A 1 95 ? -12.550 6.634 -37.743 1.00 77.25 95 GLU A CA 1
ATOM 663 C C . GLU A 1 95 ? -11.064 6.989 -37.790 1.00 77.25 95 GLU A C 1
ATOM 665 O O . GLU A 1 95 ? -10.247 6.156 -38.208 1.00 77.25 95 GLU A O 1
ATOM 670 N N . PRO A 1 96 ? -10.696 8.242 -37.474 1.00 79.44 96 PRO A N 1
ATOM 671 C CA . PRO A 1 96 ? -9.301 8.629 -37.468 1.00 79.44 96 PRO A CA 1
ATOM 672 C C . PRO A 1 96 ? -8.575 7.656 -36.548 1.00 79.44 96 PRO A C 1
ATOM 674 O O . PRO A 1 96 ? -8.962 7.531 -35.387 1.00 79.44 96 PRO A O 1
ATOM 677 N N . VAL A 1 97 ? -7.562 6.954 -37.081 1.00 80.69 97 VAL A N 1
ATOM 678 C CA . VAL A 1 97 ? -6.726 6.035 -36.299 1.00 80.69 97 VAL A CA 1
ATOM 679 C C . VAL A 1 97 ? -6.336 6.789 -35.034 1.00 80.69 97 VAL A C 1
ATOM 681 O O . VAL A 1 97 ? -5.654 7.817 -35.154 1.00 80.69 97 VAL A O 1
ATOM 684 N N . PRO A 1 98 ? -6.816 6.363 -33.851 1.00 81.00 98 PRO A N 1
ATOM 685 C CA . PRO A 1 98 ? -6.560 7.095 -32.631 1.00 81.00 98 PRO A CA 1
ATOM 686 C C . PRO A 1 98 ? -5.048 7.209 -32.501 1.00 81.00 98 PRO A C 1
ATOM 688 O O . PRO A 1 98 ? -4.354 6.193 -32.432 1.00 81.00 98 PRO A O 1
ATOM 691 N N . LYS A 1 99 ? -4.515 8.437 -32.534 1.00 83.00 99 LYS A N 1
ATOM 692 C CA . LYS A 1 99 ? -3.115 8.656 -32.168 1.00 83.00 99 LYS A CA 1
ATOM 693 C C . LYS A 1 99 ? -2.962 8.047 -30.783 1.00 83.00 99 LYS A C 1
ATOM 695 O O . LYS A 1 99 ? -3.647 8.486 -29.860 1.00 83.00 99 LYS A O 1
ATOM 700 N N . SER A 1 100 ? -2.129 7.014 -30.665 1.00 82.38 100 SER A N 1
ATOM 701 C CA . SER A 1 100 ? -1.868 6.367 -29.384 1.00 82.38 100 SER A CA 1
ATOM 702 C C . SER A 1 100 ? -1.502 7.454 -28.383 1.00 82.38 100 SER A C 1
ATOM 704 O O . SER A 1 100 ? -0.593 8.248 -28.651 1.00 82.38 100 SER A O 1
ATOM 706 N N . ALA A 1 101 ? -2.237 7.529 -27.273 1.00 80.56 101 ALA A N 1
ATOM 707 C CA . ALA A 1 101 ? -1.904 8.455 -26.204 1.00 80.56 101 ALA A CA 1
ATOM 708 C C . ALA A 1 101 ? -0.424 8.259 -25.822 1.00 80.56 101 ALA A C 1
ATOM 710 O O . ALA A 1 101 ? 0.058 7.120 -25.853 1.00 80.56 101 ALA A O 1
ATOM 711 N N . PRO A 1 102 ? 0.317 9.339 -25.516 1.00 82.94 102 PRO A N 1
ATOM 712 C CA . PRO A 1 102 ? 1.703 9.204 -25.097 1.00 82.94 102 PRO A CA 1
ATOM 713 C C . PRO A 1 102 ? 1.783 8.253 -23.899 1.00 82.94 102 PRO A C 1
ATOM 715 O O . PRO A 1 102 ? 0.992 8.362 -22.960 1.00 82.94 102 PRO A O 1
ATOM 718 N N . THR A 1 103 ? 2.726 7.311 -23.946 1.00 90.00 103 THR A N 1
ATOM 719 C CA . THR A 1 103 ? 2.986 6.391 -22.837 1.00 90.00 103 THR A CA 1
ATOM 720 C C . THR A 1 103 ? 3.297 7.201 -21.585 1.00 90.00 103 THR A C 1
ATOM 722 O O . THR A 1 103 ? 4.171 8.072 -21.606 1.00 90.00 103 THR A O 1
ATOM 725 N N . PHE A 1 104 ? 2.573 6.930 -20.499 1.00 93.19 104 PHE A N 1
ATOM 726 C CA . PHE A 1 104 ? 2.815 7.597 -19.228 1.00 93.19 104 PHE A CA 1
ATOM 727 C C . PHE A 1 104 ? 4.246 7.316 -18.759 1.00 93.19 104 PHE A C 1
ATOM 729 O O . PHE A 1 104 ? 4.676 6.164 -18.698 1.00 93.19 104 PHE A O 1
ATOM 736 N N . LYS A 1 105 ? 4.969 8.382 -18.413 1.00 93.06 105 LYS A N 1
ATOM 737 C CA . LYS A 1 105 ? 6.310 8.316 -17.839 1.00 93.06 105 LYS A CA 1
ATOM 738 C C . LYS A 1 105 ? 6.263 8.951 -16.449 1.00 93.06 105 LYS A C 1
ATOM 740 O O . LYS A 1 105 ? 5.936 10.139 -16.375 1.00 93.06 105 LYS A O 1
ATOM 745 N N . PRO A 1 106 ? 6.585 8.211 -15.372 1.00 94.75 106 PRO A N 1
ATOM 746 C CA . PRO A 1 106 ? 6.722 8.805 -14.051 1.00 94.75 106 PRO A CA 1
ATOM 747 C C . PRO A 1 106 ? 7.676 10.002 -14.093 1.00 94.75 106 PRO A C 1
ATOM 749 O O . PRO A 1 106 ? 8.756 9.934 -14.681 1.00 94.75 106 PRO A O 1
ATOM 752 N N . VAL A 1 107 ? 7.242 11.118 -13.509 1.00 95.31 107 VAL A N 1
ATOM 753 C CA . VAL A 1 107 ? 8.060 12.339 -13.400 1.00 95.31 107 VAL A CA 1
ATOM 754 C C . VAL A 1 107 ? 8.960 12.277 -12.167 1.00 95.31 107 VAL A C 1
ATOM 756 O O . VAL A 1 107 ? 10.055 12.830 -12.168 1.00 95.31 107 VAL A O 1
ATOM 759 N N . CYS A 1 108 ? 8.482 11.612 -11.115 1.00 93.69 108 CYS A N 1
ATOM 760 C CA . CYS A 1 108 ? 9.204 11.436 -9.866 1.00 93.69 108 CYS A CA 1
ATOM 761 C C . CYS A 1 108 ? 10.346 10.432 -10.047 1.00 93.69 108 CYS A C 1
ATOM 763 O O . CYS A 1 108 ? 10.148 9.382 -10.655 1.00 93.69 108 CYS A O 1
ATOM 765 N N . ASP A 1 109 ? 11.513 10.748 -9.484 1.00 96.12 109 ASP A N 1
ATOM 766 C CA . ASP A 1 109 ? 12.598 9.779 -9.349 1.00 96.12 109 ASP A CA 1
ATOM 767 C C . ASP A 1 109 ? 12.163 8.604 -8.457 1.00 96.12 109 ASP A C 1
ATOM 769 O O . ASP A 1 109 ? 11.362 8.782 -7.531 1.00 96.12 109 ASP A O 1
ATOM 773 N N . VAL A 1 110 ? 12.691 7.410 -8.741 1.00 95.94 110 VAL A N 1
ATOM 774 C CA . VAL A 1 110 ? 12.347 6.191 -8.000 1.00 95.94 110 VAL A CA 1
ATOM 775 C C . VAL A 1 110 ? 12.681 6.315 -6.513 1.00 95.94 110 VAL A C 1
ATOM 777 O O . VAL A 1 110 ? 11.915 5.821 -5.695 1.00 95.94 110 VAL A O 1
ATOM 780 N N . HIS A 1 111 ? 13.748 7.029 -6.143 1.00 96.69 111 HIS A N 1
ATOM 781 C CA . HIS A 1 111 ? 14.139 7.212 -4.748 1.00 96.69 111 HIS A CA 1
ATOM 782 C C . HIS A 1 111 ? 13.069 7.969 -3.951 1.00 96.69 111 HIS A C 1
ATOM 784 O O . HIS A 1 111 ? 12.563 7.455 -2.959 1.00 96.69 111 HIS A O 1
ATOM 790 N N . HIS A 1 112 ? 12.630 9.133 -4.442 1.00 97.88 112 HIS A N 1
ATOM 791 C CA . HIS A 1 112 ? 11.551 9.899 -3.803 1.00 97.88 112 HIS A CA 1
ATOM 792 C C . HIS A 1 112 ? 10.216 9.136 -3.803 1.00 97.88 112 HIS A C 1
ATOM 794 O O . HIS A 1 112 ? 9.386 9.320 -2.911 1.00 97.88 112 HIS A O 1
ATOM 800 N N . LEU A 1 113 ? 9.989 8.273 -4.802 1.00 97.06 113 LEU A N 1
ATOM 801 C CA . LEU A 1 113 ? 8.818 7.404 -4.817 1.00 97.06 113 LEU A CA 1
ATOM 802 C C . LEU A 1 113 ? 8.875 6.378 -3.676 1.00 97.06 113 LEU A C 1
ATOM 804 O O . LEU A 1 113 ? 7.860 6.171 -3.014 1.00 97.06 113 LEU A O 1
ATOM 808 N N . MET A 1 114 ? 10.039 5.765 -3.432 1.00 97.62 114 MET A N 1
ATOM 809 C CA . MET A 1 114 ? 10.235 4.810 -2.334 1.00 97.62 114 MET A CA 1
ATOM 810 C C . MET A 1 114 ? 10.128 5.490 -0.966 1.00 97.62 114 MET A C 1
ATOM 812 O O . MET A 1 114 ? 9.427 4.970 -0.103 1.00 97.62 114 MET A O 1
ATOM 816 N N . GLU A 1 115 ? 10.696 6.688 -0.787 1.00 98.19 115 GLU A N 1
ATOM 817 C CA . GLU A 1 115 ? 10.516 7.481 0.443 1.00 98.19 115 GLU A CA 1
ATOM 818 C C . GLU A 1 115 ? 9.027 7.752 0.735 1.00 98.19 115 GLU A C 1
ATOM 820 O O . GLU A 1 115 ? 8.565 7.638 1.872 1.00 98.19 115 GLU A O 1
ATOM 825 N N . GLY A 1 116 ? 8.241 8.069 -0.301 1.00 98.25 116 GLY A N 1
ATOM 826 C CA . GLY A 1 116 ? 6.793 8.245 -0.174 1.00 98.25 116 GLY A CA 1
ATOM 827 C C . GLY A 1 116 ? 6.058 6.957 0.214 1.00 98.25 116 GLY A C 1
ATOM 828 O O . GLY A 1 116 ? 5.140 6.991 1.039 1.00 98.25 116 GLY A O 1
ATOM 829 N N . GLN A 1 117 ? 6.464 5.814 -0.350 1.00 98.50 117 GLN A N 1
ATOM 830 C CA . GLN A 1 117 ? 5.906 4.509 0.016 1.00 98.50 11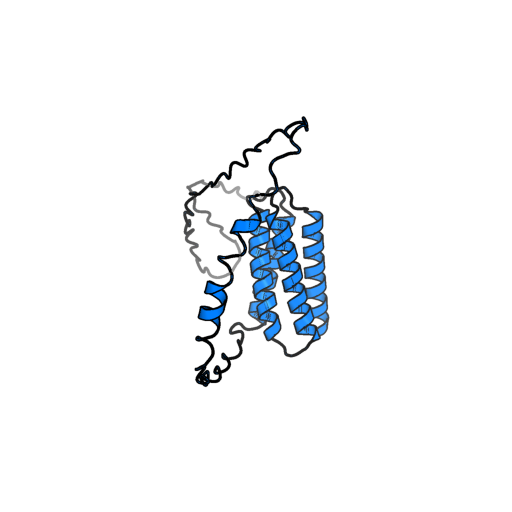7 GLN A CA 1
ATOM 831 C C . GLN A 1 117 ? 6.232 4.151 1.469 1.00 98.50 117 GLN A C 1
ATOM 833 O O . GLN A 1 117 ? 5.327 3.772 2.214 1.00 98.50 117 GLN A O 1
ATOM 838 N N . GLU A 1 118 ? 7.483 4.335 1.893 1.00 98.44 118 GLU A N 1
ATOM 839 C CA . GLU A 1 118 ? 7.923 4.105 3.269 1.00 98.44 118 GLU A CA 1
ATOM 840 C C . GLU A 1 118 ? 7.143 4.981 4.258 1.00 98.44 118 GLU A C 1
ATOM 842 O O . GLU A 1 118 ? 6.636 4.484 5.267 1.00 98.44 118 GLU A O 1
ATOM 847 N N . LEU A 1 119 ? 6.968 6.270 3.951 1.00 98.56 119 LEU A N 1
ATOM 848 C CA . LEU A 1 119 ? 6.207 7.197 4.788 1.00 98.56 119 LEU A CA 1
ATOM 849 C C . LEU A 1 119 ? 4.772 6.707 5.022 1.00 98.56 119 LEU A C 1
ATOM 851 O O . LEU A 1 119 ? 4.284 6.717 6.156 1.00 98.56 119 LEU A O 1
ATOM 855 N N . HIS A 1 120 ? 4.081 6.269 3.969 1.00 98.81 120 HIS A N 1
ATOM 856 C CA . HIS A 1 120 ? 2.709 5.778 4.091 1.00 98.81 120 HIS A CA 1
ATOM 857 C C . HIS A 1 120 ? 2.626 4.404 4.756 1.00 98.81 120 HIS A C 1
ATOM 859 O O . HIS A 1 120 ? 1.729 4.186 5.573 1.00 98.81 120 HIS A O 1
ATOM 865 N N . PHE A 1 121 ? 3.571 3.509 4.474 1.00 98.81 121 PHE A N 1
ATOM 866 C CA . PHE A 1 121 ? 3.670 2.217 5.144 1.00 98.81 121 PHE A CA 1
ATOM 867 C C . PHE A 1 121 ? 3.860 2.379 6.661 1.00 98.81 121 PHE A C 1
ATOM 869 O O . PHE A 1 121 ? 3.105 1.804 7.449 1.00 98.81 121 PHE A O 1
ATOM 876 N N . ASN A 1 122 ? 4.796 3.231 7.083 1.00 98.62 122 ASN A N 1
ATOM 877 C CA . ASN A 1 122 ? 5.062 3.496 8.497 1.00 98.62 122 ASN A CA 1
ATOM 878 C C . ASN A 1 122 ? 3.860 4.150 9.194 1.00 98.62 122 ASN A C 1
ATOM 880 O O . ASN A 1 122 ? 3.493 3.741 10.297 1.00 98.62 122 ASN A O 1
ATOM 884 N N . ALA A 1 123 ? 3.173 5.089 8.533 1.00 98.69 123 ALA A N 1
ATOM 885 C CA . ALA A 1 123 ? 1.956 5.694 9.074 1.00 98.69 123 ALA A CA 1
ATOM 886 C C . ALA A 1 123 ? 0.840 4.659 9.318 1.00 98.69 123 ALA A C 1
ATOM 888 O O . ALA A 1 123 ? 0.161 4.710 10.345 1.00 98.69 123 ALA A O 1
ATOM 889 N N . ILE A 1 124 ? 0.661 3.692 8.408 1.00 98.69 124 ILE A N 1
ATOM 890 C CA . ILE A 1 124 ? -0.271 2.569 8.595 1.00 98.69 124 ILE A CA 1
ATOM 891 C C . ILE A 1 124 ? 0.147 1.726 9.803 1.00 98.69 124 ILE A C 1
ATOM 893 O O . ILE A 1 124 ? -0.690 1.423 10.657 1.00 98.69 124 ILE A O 1
ATOM 897 N N . ALA A 1 125 ? 1.427 1.354 9.888 1.00 98.44 125 ALA A N 1
ATOM 898 C CA . ALA A 1 125 ? 1.947 0.532 10.975 1.00 98.44 125 ALA A CA 1
ATOM 899 C C . ALA A 1 125 ? 1.758 1.204 12.344 1.00 98.44 125 ALA A C 1
ATOM 901 O O . ALA A 1 125 ? 1.364 0.542 13.304 1.00 98.44 125 ALA A O 1
ATOM 902 N N . ASP A 1 126 ? 1.977 2.514 12.439 1.00 98.38 126 ASP A N 1
ATOM 903 C CA . ASP A 1 126 ? 1.779 3.271 13.675 1.00 98.38 126 ASP A CA 1
ATOM 904 C C . ASP A 1 126 ? 0.301 3.397 14.053 1.00 98.38 126 ASP A C 1
ATOM 906 O O . ASP A 1 126 ? -0.058 3.201 15.216 1.00 98.38 126 ASP A O 1
ATOM 910 N N . LEU A 1 127 ? -0.586 3.614 13.077 1.00 98.44 127 LEU A N 1
ATOM 911 C CA . LEU A 1 127 ? -2.032 3.599 13.315 1.00 98.44 127 LEU A CA 1
ATOM 912 C C . LEU A 1 127 ? -2.519 2.231 13.806 1.00 98.44 127 LEU A C 1
ATOM 914 O O . LEU A 1 127 ? -3.414 2.176 14.642 1.00 98.44 127 LEU A O 1
ATOM 918 N N . LEU A 1 128 ? -1.936 1.125 13.338 1.00 98.06 128 LEU A N 1
ATOM 919 C CA . LEU A 1 128 ? -2.280 -0.218 13.821 1.00 98.06 128 LEU A CA 1
ATOM 920 C C . LEU A 1 128 ? -1.783 -0.504 15.247 1.00 98.06 128 LEU A C 1
ATOM 922 O O . LEU A 1 128 ? -2.329 -1.396 15.900 1.00 98.06 128 LEU A O 1
ATOM 926 N N . LYS A 1 129 ? -0.788 0.240 15.749 1.00 98.12 129 LYS A N 1
ATOM 927 C CA . LYS A 1 129 ? -0.324 0.155 17.146 1.00 98.12 129 LYS A CA 1
ATOM 928 C C . LYS A 1 129 ? -1.223 0.946 18.103 1.00 98.12 129 LYS A C 1
ATOM 930 O O . LYS A 1 129 ? -1.359 0.554 19.258 1.00 98.12 129 LYS A O 1
ATOM 935 N N . ASP A 1 130 ? -1.848 2.028 17.636 1.00 97.88 130 ASP A N 1
ATOM 936 C CA . ASP A 1 130 ? -2.739 2.875 18.439 1.00 97.88 130 ASP A CA 1
ATOM 937 C C . ASP A 1 130 ? -4.220 2.603 18.134 1.00 97.88 130 ASP A C 1
ATOM 939 O O . ASP A 1 130 ? -4.855 3.270 17.313 1.00 97.88 130 ASP A O 1
ATOM 943 N N . ALA A 1 131 ? -4.805 1.635 18.845 1.00 96.94 131 ALA A N 1
ATOM 944 C CA . ALA A 1 131 ? -6.226 1.307 18.724 1.00 96.94 131 ALA A CA 1
ATOM 945 C C . ALA A 1 131 ? -7.171 2.460 19.124 1.00 96.94 131 ALA A C 1
ATOM 947 O O . ALA A 1 131 ? -8.324 2.470 18.698 1.00 96.94 131 ALA A O 1
ATOM 948 N N . ALA A 1 132 ? -6.700 3.440 19.904 1.00 97.38 132 ALA A N 1
ATOM 949 C CA . ALA A 1 132 ? -7.498 4.578 20.359 1.00 97.38 132 ALA A CA 1
ATOM 950 C C . ALA A 1 132 ? -7.426 5.789 19.409 1.00 97.38 132 ALA A C 1
ATOM 952 O O . ALA A 1 132 ? -8.111 6.794 19.632 1.00 97.38 132 ALA A O 1
ATOM 953 N N . ALA A 1 133 ? -6.628 5.714 18.338 1.00 97.75 133 ALA A N 1
ATOM 954 C CA . ALA A 1 133 ? -6.447 6.811 17.400 1.00 97.75 133 ALA A CA 1
ATOM 955 C C . ALA A 1 133 ? -7.785 7.282 16.799 1.00 97.75 133 ALA A C 1
ATOM 957 O O . ALA A 1 133 ? -8.521 6.541 16.139 1.00 97.75 133 ALA A O 1
ATOM 958 N N . LYS A 1 134 ? -8.095 8.576 16.946 1.00 98.00 134 LYS A N 1
ATOM 959 C CA . LYS A 1 134 ? -9.306 9.156 16.350 1.00 98.00 134 LYS A CA 1
ATOM 960 C C . LYS A 1 134 ? -9.281 9.000 14.827 1.00 98.00 134 LYS A C 1
ATOM 962 O O . LYS A 1 134 ? -8.366 9.491 14.153 1.00 98.00 134 LYS A O 1
ATOM 967 N N . GLY A 1 135 ? -10.325 8.359 14.297 1.00 97.44 135 GLY A N 1
ATOM 968 C CA . GLY A 1 135 ? -10.482 8.105 12.866 1.00 97.44 135 GLY A CA 1
ATOM 969 C C . GLY A 1 135 ? -9.488 7.085 12.304 1.00 97.44 135 GLY A C 1
ATOM 970 O O . GLY A 1 135 ? -9.233 7.123 11.102 1.00 97.44 135 GLY A O 1
ATOM 971 N N . ARG A 1 136 ? -8.927 6.200 13.146 1.00 98.19 136 ARG A N 1
ATOM 972 C CA . ARG A 1 136 ? -7.905 5.197 12.795 1.00 98.19 136 ARG A CA 1
ATOM 973 C C . ARG A 1 136 ? -8.168 4.509 11.458 1.00 98.19 136 ARG A C 1
ATOM 975 O O . ARG A 1 136 ? -7.367 4.636 10.541 1.00 98.19 136 ARG A O 1
ATOM 982 N N . HIS A 1 137 ? -9.330 3.872 11.314 1.00 98.44 137 HIS A N 1
ATOM 983 C CA . HIS A 1 137 ? -9.710 3.137 10.106 1.00 98.44 137 HIS A CA 1
ATOM 984 C C . HIS A 1 137 ? -9.746 4.020 8.848 1.00 98.44 137 HIS A C 1
ATOM 986 O O . HIS A 1 137 ? -9.253 3.629 7.795 1.00 98.44 137 HIS A O 1
ATOM 992 N N . SER A 1 138 ? -10.262 5.248 8.958 1.00 98.38 138 SER A N 1
ATOM 993 C CA . SER A 1 138 ? -10.291 6.189 7.831 1.00 98.38 138 SER A CA 1
ATOM 994 C C . SER A 1 138 ? -8.889 6.641 7.419 1.00 98.38 138 SER A C 1
ATOM 996 O O . SER A 1 138 ? -8.641 6.834 6.232 1.00 98.38 138 SER A O 1
ATOM 998 N N . LYS A 1 139 ? -7.979 6.822 8.383 1.00 98.56 139 LYS A N 1
ATOM 999 C CA . LYS A 1 139 ? -6.584 7.192 8.113 1.00 98.56 139 LYS A CA 1
ATOM 1000 C C . LYS A 1 139 ? -5.791 6.027 7.522 1.00 98.56 139 LYS A C 1
ATOM 1002 O O . LYS A 1 139 ? -5.041 6.245 6.581 1.00 98.56 139 LYS A O 1
ATOM 1007 N N . ILE A 1 140 ? -6.002 4.803 8.017 1.00 98.62 140 ILE A N 1
ATOM 1008 C CA . ILE A 1 140 ? -5.412 3.591 7.430 1.00 98.62 140 ILE A CA 1
ATOM 1009 C C . ILE A 1 140 ? -5.857 3.455 5.974 1.00 98.62 140 ILE A C 1
ATOM 1011 O O . ILE A 1 140 ? -5.009 3.298 5.105 1.00 98.62 140 ILE A O 1
ATOM 1015 N N . ALA A 1 141 ? -7.159 3.586 5.695 1.00 98.69 141 ALA A N 1
ATOM 1016 C CA . ALA A 1 141 ? -7.672 3.526 4.328 1.00 98.69 141 ALA A CA 1
ATOM 1017 C C . ALA A 1 141 ? -7.028 4.594 3.428 1.00 98.69 141 ALA A C 1
ATOM 1019 O O . ALA A 1 141 ? -6.563 4.266 2.347 1.00 98.69 141 ALA A O 1
ATOM 1020 N N . MET A 1 142 ? -6.927 5.844 3.895 1.00 98.69 142 MET A N 1
ATOM 1021 C CA . MET A 1 142 ? -6.273 6.922 3.144 1.00 98.69 142 MET A CA 1
ATOM 1022 C C . MET A 1 142 ? -4.806 6.602 2.819 1.00 98.69 142 MET A C 1
ATOM 1024 O O . MET A 1 142 ? -4.396 6.717 1.669 1.00 98.69 142 MET A O 1
ATOM 1028 N N . HIS A 1 143 ? -4.007 6.202 3.811 1.00 98.81 143 HIS A N 1
ATOM 1029 C CA . HIS A 1 143 ? -2.598 5.884 3.580 1.00 98.81 143 HIS A CA 1
ATOM 1030 C C . HIS A 1 143 ? -2.420 4.647 2.699 1.00 98.81 143 HIS A C 1
ATOM 1032 O O . HIS A 1 143 ? -1.500 4.614 1.888 1.00 98.81 143 HIS A O 1
ATOM 1038 N N . ALA A 1 144 ? -3.305 3.658 2.818 1.00 98.81 144 ALA A N 1
ATOM 1039 C CA . ALA A 1 144 ? -3.280 2.473 1.974 1.00 98.81 144 ALA A CA 1
ATOM 1040 C C . ALA A 1 144 ? -3.683 2.789 0.521 1.00 98.81 144 ALA A C 1
ATOM 1042 O O . ALA A 1 144 ? -3.057 2.262 -0.392 1.00 98.81 144 ALA A O 1
ATOM 1043 N N . ASP A 1 145 ? -4.648 3.688 0.289 1.00 98.81 145 ASP A N 1
ATOM 1044 C CA . ASP A 1 145 ? -4.977 4.191 -1.054 1.00 98.81 145 ASP A CA 1
ATOM 1045 C C . ASP A 1 145 ? -3.752 4.893 -1.676 1.00 98.81 145 ASP A C 1
ATOM 1047 O O . ASP A 1 145 ? -3.364 4.591 -2.802 1.00 98.81 145 ASP A O 1
ATOM 1051 N N . LEU A 1 146 ? -3.083 5.777 -0.922 1.00 98.75 146 LEU A N 1
ATOM 1052 C CA . LEU A 1 146 ? -1.875 6.465 -1.395 1.00 98.75 146 LEU A CA 1
ATOM 1053 C C . LEU A 1 146 ? -0.731 5.485 -1.684 1.00 98.75 146 LEU A C 1
ATOM 1055 O O . LEU A 1 146 ? -0.088 5.587 -2.725 1.00 98.75 146 LEU A O 1
ATOM 1059 N N . LEU A 1 147 ? -0.502 4.504 -0.807 1.00 98.69 147 LEU A N 1
ATOM 1060 C CA . LEU A 1 147 ? 0.500 3.463 -1.024 1.00 98.69 147 LEU A CA 1
ATOM 1061 C C . LEU A 1 147 ? 0.200 2.645 -2.290 1.00 98.69 147 LEU A C 1
ATOM 1063 O O . LEU A 1 147 ? 1.116 2.371 -3.064 1.00 98.69 147 LEU A O 1
ATOM 1067 N N . ALA A 1 148 ? -1.073 2.317 -2.541 1.00 98.75 148 ALA A N 1
ATOM 1068 C CA . ALA A 1 148 ? -1.489 1.621 -3.754 1.00 98.75 148 ALA A CA 1
ATOM 1069 C C . ALA A 1 148 ? -1.184 2.440 -5.018 1.00 98.75 148 ALA A C 1
ATOM 1071 O O . ALA A 1 148 ? -0.648 1.897 -5.985 1.00 98.75 148 ALA A O 1
ATOM 1072 N N . GLU A 1 149 ? -1.469 3.744 -5.009 1.00 98.56 149 GLU A N 1
ATOM 1073 C 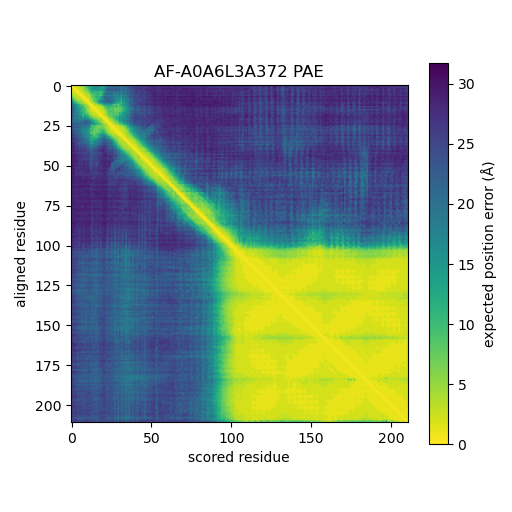CA . GLU A 1 149 ? -1.169 4.630 -6.139 1.00 98.56 149 GLU A CA 1
ATOM 1074 C C . GLU A 1 149 ? 0.338 4.751 -6.394 1.00 98.56 149 GLU A C 1
ATOM 1076 O O . GLU A 1 149 ? 0.791 4.622 -7.534 1.00 98.56 149 GLU A O 1
ATOM 1081 N N . LEU A 1 150 ? 1.145 4.921 -5.342 1.00 98.38 150 LEU A N 1
ATOM 1082 C CA . LEU A 1 150 ? 2.601 4.975 -5.489 1.00 98.38 150 LEU A CA 1
ATOM 1083 C C . LEU A 1 150 ? 3.163 3.645 -6.001 1.00 98.38 150 LEU A C 1
ATOM 1085 O O . LEU A 1 150 ? 4.063 3.649 -6.839 1.00 98.38 150 LEU A O 1
ATOM 1089 N N . ALA A 1 151 ? 2.637 2.509 -5.538 1.00 98.25 151 ALA A N 1
ATOM 1090 C CA . ALA A 1 151 ? 3.022 1.189 -6.029 1.00 98.25 151 ALA A CA 1
ATOM 1091 C C . ALA A 1 151 ? 2.623 0.989 -7.500 1.00 98.25 151 ALA A C 1
ATOM 1093 O O . ALA A 1 151 ? 3.410 0.467 -8.290 1.00 98.25 151 ALA A O 1
ATOM 1094 N N . ASN A 1 152 ? 1.450 1.485 -7.903 1.00 98.25 152 ASN A N 1
ATOM 1095 C CA . ASN A 1 152 ? 0.996 1.471 -9.290 1.00 98.25 152 ASN A CA 1
ATOM 1096 C C . ASN A 1 152 ? 1.928 2.283 -10.203 1.00 98.25 152 ASN A C 1
ATOM 1098 O O . ASN A 1 152 ? 2.363 1.779 -11.238 1.00 98.25 152 ASN A O 1
ATOM 1102 N N . VAL A 1 153 ? 2.303 3.502 -9.798 1.00 97.75 153 VAL A N 1
ATOM 1103 C CA . VAL A 1 153 ? 3.310 4.310 -10.511 1.00 97.75 153 VAL A CA 1
ATOM 1104 C C . VAL A 1 153 ? 4.654 3.583 -10.554 1.00 97.75 153 VAL A C 1
ATOM 1106 O O . VAL A 1 153 ? 5.329 3.601 -11.586 1.00 97.75 153 VAL A O 1
ATOM 1109 N N . ASN A 1 154 ? 5.021 2.889 -9.472 1.00 97.12 154 ASN A N 1
ATOM 1110 C CA . ASN A 1 154 ? 6.293 2.186 -9.385 1.00 97.12 154 ASN A CA 1
ATOM 1111 C C . ASN A 1 154 ? 6.439 1.063 -10.414 1.00 97.12 154 ASN A C 1
ATOM 1113 O O . ASN A 1 154 ? 7.546 0.813 -10.881 1.00 97.12 154 ASN A O 1
ATOM 1117 N N . THR A 1 155 ? 5.336 0.451 -10.860 1.00 97.56 155 THR A N 1
ATOM 1118 C CA . THR A 1 155 ? 5.360 -0.563 -11.934 1.00 97.56 155 THR A CA 1
ATOM 1119 C C . THR A 1 155 ? 6.000 -0.065 -13.238 1.00 97.56 155 THR A C 1
ATOM 1121 O O . THR A 1 155 ? 6.313 -0.866 -14.115 1.00 97.56 155 THR A O 1
ATOM 1124 N N . LEU A 1 156 ? 6.192 1.246 -13.395 1.00 96.44 156 LEU A N 1
ATOM 1125 C CA . LEU A 1 156 ? 6.728 1.877 -14.597 1.00 96.44 156 LEU A CA 1
ATOM 1126 C C . LEU A 1 156 ? 8.200 2.309 -14.466 1.00 96.44 156 LEU A C 1
ATOM 1128 O O . LEU A 1 156 ? 8.751 2.824 -15.435 1.00 96.44 156 LEU A O 1
ATOM 1132 N N . ASN A 1 157 ? 8.846 2.098 -13.310 1.00 95.12 157 ASN A N 1
ATOM 1133 C CA . ASN A 1 157 ? 10.230 2.539 -13.074 1.00 95.12 157 ASN A CA 1
ATOM 1134 C C . ASN A 1 157 ? 11.306 1.580 -13.601 1.00 95.12 157 ASN A C 1
ATOM 1136 O O . ASN A 1 157 ? 12.407 2.024 -13.926 1.00 95.12 157 ASN A O 1
ATOM 1140 N N . LYS A 1 158 ? 11.020 0.277 -13.703 1.00 94.12 158 LYS A N 1
ATOM 1141 C CA . LYS A 1 158 ? 11.938 -0.708 -14.298 1.00 94.12 158 LYS A CA 1
ATOM 1142 C C . LYS A 1 158 ? 11.200 -1.614 -15.274 1.00 94.12 158 LYS A C 1
ATOM 1144 O O . LYS A 1 158 ? 10.040 -1.959 -15.067 1.00 94.12 158 LYS A O 1
ATOM 1149 N N . ASP A 1 159 ? 11.906 -2.040 -16.317 1.00 94.06 159 ASP A N 1
ATOM 1150 C CA . ASP A 1 159 ? 11.379 -2.936 -17.351 1.00 94.06 159 ASP A CA 1
ATOM 1151 C C . ASP A 1 159 ? 11.724 -4.406 -17.073 1.00 94.06 159 ASP A C 1
ATOM 1153 O O . ASP A 1 159 ? 12.253 -5.126 -17.917 1.00 94.06 159 ASP A O 1
ATOM 1157 N N . LYS A 1 160 ? 11.521 -4.823 -15.823 1.00 97.44 160 LYS A N 1
ATOM 1158 C CA . LYS A 1 160 ? 11.753 -6.194 -15.368 1.00 97.44 160 LYS A CA 1
ATOM 1159 C C . LYS A 1 160 ? 10.436 -6.779 -14.880 1.00 97.44 160 LYS A C 1
ATOM 1161 O O . LYS A 1 160 ? 9.751 -6.150 -14.076 1.00 97.44 160 LYS A O 1
ATOM 1166 N N . ASP A 1 161 ? 10.067 -7.946 -15.399 1.00 97.56 161 ASP A N 1
ATOM 1167 C CA . ASP A 1 161 ? 8.751 -8.543 -15.149 1.00 97.56 161 ASP A CA 1
ATOM 1168 C C . ASP A 1 161 ? 8.521 -8.859 -13.666 1.00 97.56 161 ASP A C 1
ATOM 1170 O O . ASP A 1 161 ? 7.439 -8.605 -13.142 1.00 97.56 161 ASP A O 1
ATOM 1174 N N . ASP A 1 162 ? 9.549 -9.343 -12.970 1.00 97.62 162 ASP A N 1
ATOM 1175 C CA . ASP A 1 162 ? 9.532 -9.602 -11.526 1.00 97.62 162 ASP A CA 1
ATOM 1176 C C . ASP A 1 162 ? 9.375 -8.312 -10.704 1.00 97.62 162 ASP A C 1
ATOM 1178 O O . ASP A 1 162 ? 8.536 -8.250 -9.809 1.00 97.62 162 ASP A O 1
ATOM 1182 N N . TYR A 1 163 ? 10.081 -7.241 -11.070 1.00 97.81 163 TYR A N 1
ATOM 1183 C CA . TYR A 1 163 ? 9.923 -5.925 -10.456 1.00 97.81 163 TYR A CA 1
ATOM 1184 C C . TYR A 1 163 ? 8.495 -5.394 -10.625 1.00 97.81 163 TYR A C 1
ATOM 1186 O O . TYR A 1 163 ? 7.858 -4.960 -9.662 1.00 97.81 163 TYR A O 1
ATOM 1194 N N . ARG A 1 164 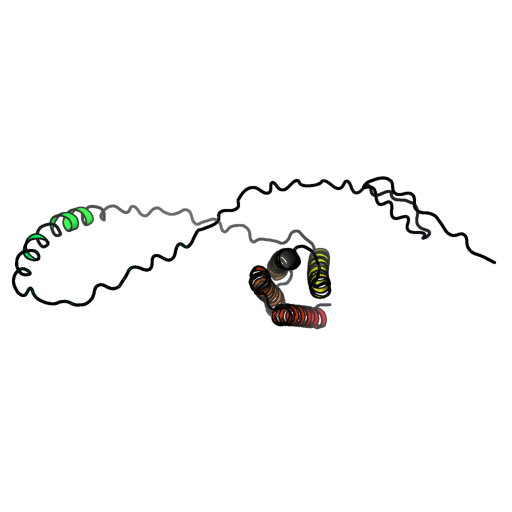? 7.959 -5.458 -11.854 1.00 97.75 164 ARG A N 1
ATOM 1195 C CA . ARG A 1 164 ? 6.575 -5.060 -12.156 1.00 97.75 164 ARG A CA 1
ATOM 1196 C C . ARG A 1 164 ? 5.575 -5.898 -11.359 1.00 97.75 164 ARG A C 1
ATOM 1198 O O . ARG A 1 164 ? 4.577 -5.352 -10.881 1.00 97.75 164 ARG A O 1
ATOM 1205 N N . ALA A 1 165 ? 5.841 -7.194 -11.205 1.00 98.06 165 ALA A N 1
ATOM 1206 C CA . ALA A 1 165 ? 5.011 -8.104 -10.430 1.00 98.06 165 ALA A CA 1
ATOM 1207 C C . ALA A 1 165 ? 5.014 -7.747 -8.937 1.00 98.06 165 ALA A C 1
ATOM 1209 O O . ALA A 1 165 ? 3.936 -7.613 -8.361 1.00 98.06 165 ALA A O 1
ATOM 1210 N N . TRP A 1 166 ? 6.177 -7.503 -8.324 1.00 98.56 166 TRP A N 1
ATOM 1211 C CA . TRP A 1 166 ? 6.262 -7.090 -6.917 1.00 98.56 166 TRP A CA 1
ATOM 1212 C C . TRP A 1 166 ? 5.579 -5.747 -6.660 1.00 98.56 166 TRP A C 1
ATOM 1214 O O . TRP A 1 166 ? 4.766 -5.643 -5.742 1.00 98.56 166 TRP A O 1
ATOM 1224 N N . ALA A 1 167 ? 5.810 -4.741 -7.507 1.00 98.12 167 ALA A N 1
ATOM 1225 C CA . ALA A 1 167 ? 5.123 -3.453 -7.392 1.00 98.12 167 ALA A CA 1
ATOM 1226 C C . ALA A 1 167 ? 3.593 -3.595 -7.538 1.00 98.12 167 ALA A C 1
ATOM 1228 O O . ALA A 1 167 ? 2.830 -3.001 -6.774 1.00 98.12 167 ALA A O 1
ATOM 1229 N N . SER A 1 168 ? 3.128 -4.437 -8.468 1.00 98.38 168 SER A N 1
ATOM 1230 C CA . SER A 1 168 ? 1.695 -4.733 -8.626 1.00 98.38 168 SER A CA 1
ATOM 1231 C C . SER A 1 168 ? 1.122 -5.463 -7.410 1.00 98.38 168 SER A C 1
ATOM 1233 O O . SER A 1 168 ? 0.013 -5.162 -6.976 1.00 98.38 168 SER A O 1
ATOM 1235 N N . GLN A 1 169 ? 1.883 -6.384 -6.819 1.00 98.56 169 GLN A N 1
ATOM 1236 C CA . GLN A 1 169 ? 1.476 -7.107 -5.621 1.00 98.56 169 GLN A CA 1
ATOM 1237 C C . GLN A 1 169 ? 1.336 -6.171 -4.415 1.00 98.56 169 GLN A C 1
ATOM 1239 O O . GLN A 1 169 ? 0.349 -6.281 -3.686 1.00 98.56 169 GLN A O 1
ATOM 1244 N N . VAL A 1 170 ? 2.258 -5.218 -4.227 1.00 98.62 170 VAL A N 1
ATOM 1245 C CA . VAL A 1 170 ? 2.119 -4.181 -3.191 1.00 98.62 170 VAL A CA 1
ATOM 1246 C C . VAL A 1 170 ? 0.834 -3.382 -3.409 1.00 98.62 170 VAL A C 1
ATOM 1248 O O . VAL A 1 170 ? 0.040 -3.267 -2.477 1.00 98.62 170 VAL A O 1
ATOM 1251 N N . ARG A 1 171 ? 0.565 -2.917 -4.640 1.00 98.69 171 ARG A N 1
ATOM 1252 C CA . ARG A 1 171 ? -0.685 -2.211 -4.978 1.00 98.69 171 ARG A CA 1
ATOM 1253 C C . ARG A 1 171 ? -1.918 -3.023 -4.580 1.00 98.69 171 ARG A C 1
ATOM 1255 O O . ARG A 1 171 ? -2.802 -2.512 -3.896 1.00 98.69 171 ARG A O 1
ATOM 1262 N N . ASP A 1 172 ? -1.983 -4.281 -4.997 1.00 98.75 172 ASP A N 1
ATOM 1263 C CA . ASP A 1 172 ? -3.163 -5.121 -4.789 1.00 98.75 172 ASP A CA 1
ATOM 1264 C C . ASP A 1 172 ? -3.373 -5.463 -3.302 1.00 98.75 172 ASP A C 1
ATOM 1266 O O . ASP A 1 172 ? -4.511 -5.517 -2.828 1.00 98.75 172 ASP A O 1
ATOM 1270 N N . LEU A 1 173 ? -2.293 -5.651 -2.534 1.00 98.75 173 LEU A N 1
ATOM 1271 C CA . LEU A 1 173 ? -2.354 -5.826 -1.079 1.00 98.75 173 LEU A CA 1
ATOM 1272 C C . LEU A 1 173 ? -2.803 -4.543 -0.369 1.00 98.75 173 LEU A C 1
ATOM 1274 O O . LEU A 1 173 ? -3.617 -4.604 0.554 1.00 98.75 173 LEU A O 1
ATOM 1278 N N . SER A 1 174 ? -2.328 -3.379 -0.813 1.00 98.75 174 SER A N 1
ATOM 1279 C CA . SER A 1 174 ? -2.776 -2.088 -0.292 1.00 98.75 174 SER A CA 1
ATOM 1280 C C . SER A 1 174 ? -4.266 -1.857 -0.560 1.00 98.75 174 SER A C 1
ATOM 1282 O O . SER A 1 174 ? -4.983 -1.455 0.351 1.00 98.75 174 SER A O 1
ATOM 1284 N N . LEU A 1 175 ? -4.784 -2.210 -1.740 1.00 98.75 175 LEU A N 1
ATOM 1285 C CA . LEU A 1 175 ? -6.224 -2.128 -2.032 1.00 98.75 175 LEU A CA 1
ATOM 1286 C C . LEU A 1 175 ? -7.063 -3.090 -1.174 1.00 98.75 175 LEU A C 1
ATOM 1288 O O . LEU A 1 175 ? -8.171 -2.744 -0.755 1.00 98.75 175 LEU A O 1
ATOM 1292 N N . GLN A 1 176 ? -6.542 -4.276 -0.853 1.00 98.62 176 GLN A N 1
ATOM 1293 C CA . GLN A 1 176 ? -7.184 -5.169 0.119 1.00 98.62 176 GLN A CA 1
ATOM 1294 C C . GLN A 1 176 ? -7.214 -4.545 1.519 1.00 98.62 176 GLN A C 1
ATOM 1296 O O . GLN A 1 176 ? -8.233 -4.624 2.206 1.00 98.62 176 GLN A O 1
ATOM 1301 N N . LEU A 1 177 ? -6.134 -3.872 1.926 1.00 98.75 177 LEU A N 1
ATOM 1302 C CA . LEU A 1 177 ? -6.069 -3.166 3.205 1.00 98.75 177 LEU A CA 1
ATOM 1303 C C . LEU A 1 177 ? -7.063 -2.000 3.259 1.00 98.75 177 LEU A C 1
ATOM 1305 O O . LEU A 1 177 ? -7.745 -1.828 4.268 1.00 98.75 177 LEU A O 1
ATOM 1309 N N . VAL A 1 178 ? -7.216 -1.250 2.163 1.00 98.75 178 VAL A N 1
ATOM 1310 C CA . VAL A 1 178 ? -8.258 -0.223 2.012 1.00 98.75 178 VAL A CA 1
ATOM 1311 C C . VAL A 1 178 ? -9.645 -0.831 2.213 1.00 98.75 178 VAL A C 1
ATOM 1313 O O . VAL A 1 178 ? -10.452 -0.292 2.973 1.00 98.75 178 VAL A O 1
ATOM 1316 N N . ALA A 1 179 ? -9.933 -1.948 1.540 1.00 98.56 179 ALA A N 1
ATOM 1317 C CA . ALA A 1 179 ? -11.227 -2.614 1.629 1.00 98.56 179 ALA A CA 1
ATOM 1318 C C . ALA A 1 179 ? -11.538 -3.075 3.062 1.00 98.56 179 ALA A C 1
ATOM 1320 O O . ALA A 1 179 ? -12.664 -2.894 3.526 1.00 98.56 179 ALA A O 1
ATOM 1321 N N . GLU A 1 180 ? -10.545 -3.610 3.775 1.00 98.56 180 GLU A N 1
ATOM 1322 C CA . GLU A 1 180 ? -10.682 -3.999 5.180 1.00 98.56 180 GLU A CA 1
ATOM 1323 C C . GLU A 1 180 ? -10.917 -2.782 6.079 1.00 98.56 180 GLU A C 1
ATOM 1325 O O . GLU A 1 180 ? -11.906 -2.727 6.807 1.00 98.56 180 GLU A O 1
ATOM 1330 N N . ALA A 1 181 ? -10.075 -1.753 5.973 1.00 98.50 181 ALA A N 1
ATOM 1331 C CA . ALA A 1 181 ? -10.167 -0.555 6.799 1.00 98.50 181 ALA A CA 1
ATOM 1332 C C . ALA A 1 181 ? -11.488 0.211 6.587 1.00 98.50 181 ALA A C 1
ATOM 1334 O O . ALA A 1 181 ? -12.063 0.761 7.529 1.00 98.50 181 ALA A O 1
ATOM 1335 N N . ARG A 1 182 ? -12.049 0.206 5.370 1.00 98.50 182 ARG A N 1
ATOM 1336 C CA . ARG A 1 182 ? -13.351 0.835 5.077 1.00 98.50 182 ARG A CA 1
ATOM 1337 C C . ARG A 1 182 ? -14.539 0.152 5.766 1.00 98.50 182 ARG A C 1
ATOM 1339 O O . ARG A 1 182 ? -15.607 0.763 5.834 1.00 98.50 182 ARG A O 1
ATOM 1346 N N . LYS A 1 183 ? -14.365 -1.041 6.351 1.00 98.44 183 LYS A N 1
ATOM 1347 C CA . LYS A 1 183 ? -15.375 -1.693 7.209 1.00 98.44 183 LYS A CA 1
ATOM 1348 C C . LYS A 1 183 ? -15.547 -1.007 8.570 1.00 98.44 183 LYS A C 1
ATOM 1350 O O . LYS A 1 183 ? -16.521 -1.292 9.267 1.00 98.44 183 LYS A O 1
ATOM 1355 N N . LYS A 1 184 ? -14.667 -0.063 8.932 1.00 97.38 184 LYS A N 1
ATOM 1356 C CA . LYS A 1 184 ? -14.727 0.713 10.185 1.00 97.38 184 LYS A CA 1
ATOM 1357 C C . LYS A 1 184 ? -14.758 -0.220 11.402 1.00 97.38 184 LYS A C 1
ATOM 1359 O O . LYS A 1 184 ? -13.867 -1.038 11.544 1.00 97.38 184 LYS A O 1
ATOM 1364 N N . GLU A 1 185 ? -15.776 -0.129 12.254 1.00 96.56 185 GLU A N 1
ATOM 1365 C CA . GLU A 1 185 ? -15.914 -0.957 13.463 1.00 96.56 185 GLU A CA 1
ATOM 1366 C C . GLU A 1 185 ? -16.028 -2.463 13.171 1.00 96.56 185 GLU A C 1
ATOM 1368 O O . GLU A 1 185 ? -15.811 -3.276 14.060 1.00 96.56 185 GLU A O 1
ATOM 1373 N N . ALA A 1 186 ? -16.362 -2.846 11.933 1.00 97.75 186 ALA A N 1
ATOM 1374 C CA . ALA A 1 186 ? -16.380 -4.241 11.494 1.00 97.75 186 ALA A CA 1
ATOM 1375 C C . ALA A 1 186 ? -15.050 -4.700 10.862 1.00 97.75 186 ALA A C 1
ATOM 1377 O O . ALA A 1 186 ? -14.979 -5.818 10.353 1.00 97.75 186 ALA A O 1
ATOM 1378 N N . ALA A 1 187 ? -14.023 -3.844 10.834 1.00 97.88 187 ALA A N 1
ATOM 1379 C CA . ALA A 1 187 ? -12.696 -4.209 10.354 1.00 97.88 187 ALA A CA 1
ATOM 1380 C C . ALA A 1 187 ? -11.999 -5.155 11.342 1.00 97.88 187 ALA A C 1
ATOM 1382 O O . ALA A 1 187 ? -12.122 -5.015 12.559 1.00 97.88 187 ALA A O 1
ATOM 1383 N N . SER A 1 188 ? -11.236 -6.106 10.815 1.00 98.38 188 SER A N 1
ATOM 1384 C CA . SER A 1 188 ? -10.408 -7.019 11.598 1.00 98.38 188 SER A CA 1
ATOM 1385 C C . SER A 1 188 ? -8.972 -6.501 11.698 1.00 98.38 188 SER A C 1
ATOM 1387 O O . SER A 1 188 ? -8.254 -6.433 10.699 1.00 98.38 188 SER A O 1
ATOM 1389 N N . ASP A 1 189 ? -8.523 -6.192 12.918 1.00 97.94 189 ASP A N 1
ATOM 1390 C CA . ASP A 1 189 ? -7.136 -5.781 13.185 1.00 97.94 189 ASP A CA 1
ATOM 1391 C C . ASP A 1 189 ? -6.122 -6.839 12.757 1.00 97.94 189 ASP A C 1
ATOM 1393 O O . ASP A 1 189 ? -5.075 -6.498 12.209 1.00 97.94 189 ASP A O 1
ATOM 1397 N N . ASP A 1 190 ? -6.433 -8.117 12.963 1.00 98.25 190 ASP A N 1
ATOM 1398 C CA . ASP A 1 190 ? -5.548 -9.214 12.574 1.00 98.25 190 ASP A CA 1
ATOM 1399 C C . ASP A 1 190 ? -5.460 -9.350 11.051 1.00 98.25 190 ASP A C 1
ATOM 1401 O O . ASP A 1 190 ? -4.370 -9.558 10.516 1.00 98.25 190 ASP A O 1
ATOM 1405 N N . ALA A 1 191 ? -6.573 -9.150 10.334 1.00 98.38 191 ALA A N 1
ATOM 1406 C CA . ALA A 1 191 ? -6.562 -9.119 8.874 1.00 98.38 191 ALA A CA 1
ATOM 1407 C C . ALA A 1 191 ? -5.726 -7.943 8.346 1.00 98.38 191 ALA A C 1
ATOM 1409 O O . ALA A 1 191 ? -4.883 -8.135 7.468 1.00 98.38 191 ALA A O 1
ATOM 1410 N N . MET A 1 192 ? -5.901 -6.742 8.912 1.00 98.62 192 MET A N 1
ATOM 1411 C CA . MET A 1 192 ? -5.113 -5.565 8.530 1.00 98.62 192 MET A CA 1
ATOM 1412 C C . MET A 1 192 ? -3.619 -5.760 8.819 1.00 98.62 192 MET A C 1
ATOM 1414 O O . MET A 1 192 ? -2.792 -5.492 7.949 1.00 98.62 192 MET A O 1
ATOM 1418 N N . LYS A 1 193 ? -3.256 -6.280 9.998 1.00 98.56 193 LYS A N 1
ATOM 1419 C CA . LYS A 1 193 ? -1.861 -6.600 10.347 1.00 98.56 193 LYS A CA 1
ATOM 1420 C C . LYS A 1 193 ? -1.268 -7.640 9.402 1.00 98.56 193 LYS A C 1
ATOM 1422 O O . LYS A 1 193 ? -0.161 -7.445 8.914 1.00 98.56 193 LYS A O 1
ATOM 1427 N N . GLY A 1 194 ? -2.015 -8.698 9.085 1.00 98.38 194 GLY A N 1
ATOM 1428 C CA . GLY A 1 194 ? -1.579 -9.721 8.136 1.00 98.38 194 GLY A CA 1
ATOM 1429 C C . GLY A 1 194 ? -1.329 -9.167 6.730 1.00 98.38 194 GLY A C 1
ATOM 1430 O O . GLY A 1 194 ? -0.389 -9.591 6.060 1.00 98.38 194 GLY A O 1
ATOM 1431 N N . LEU A 1 195 ? -2.127 -8.193 6.282 1.00 98.62 195 LEU A N 1
ATOM 1432 C CA . LEU A 1 195 ? -1.892 -7.488 5.018 1.00 98.62 195 LEU A CA 1
ATOM 1433 C C . LEU A 1 195 ? -0.633 -6.616 5.078 1.00 98.62 195 LEU A C 1
ATOM 1435 O O . LEU A 1 195 ? 0.164 -6.657 4.146 1.00 98.62 195 LEU A O 1
ATOM 1439 N N . VAL A 1 196 ? -0.413 -5.890 6.177 1.00 98.62 196 VAL A N 1
ATOM 1440 C CA . VAL A 1 196 ? 0.805 -5.085 6.378 1.00 98.62 196 VAL A CA 1
ATOM 1441 C C . VAL A 1 196 ? 2.063 -5.953 6.390 1.00 98.62 196 VAL A C 1
ATOM 1443 O O . VAL A 1 196 ? 3.040 -5.590 5.742 1.00 98.62 196 VAL A O 1
ATOM 1446 N N . THR A 1 197 ? 2.037 -7.120 7.038 1.00 98.50 197 THR A N 1
ATOM 1447 C CA . THR A 1 197 ? 3.154 -8.078 6.986 1.00 98.50 197 THR A CA 1
ATOM 1448 C C . THR A 1 197 ? 3.437 -8.523 5.553 1.00 98.50 197 THR A C 1
ATOM 1450 O O . THR A 1 197 ? 4.569 -8.414 5.104 1.00 98.50 197 THR A O 1
ATOM 1453 N N . LYS A 1 198 ? 2.412 -8.919 4.787 1.00 98.62 198 LYS A N 1
ATOM 1454 C CA . LYS A 1 198 ? 2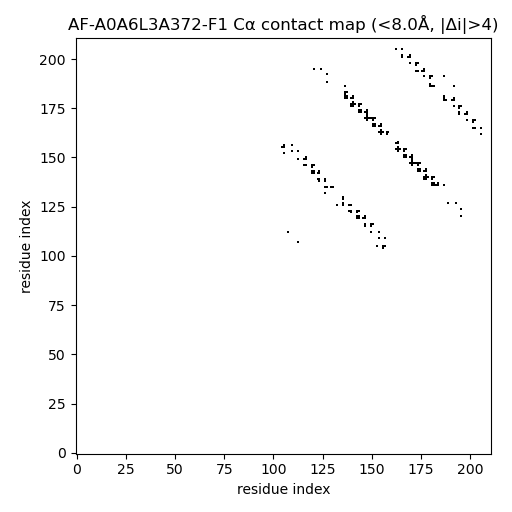.595 -9.320 3.379 1.00 98.62 198 LYS A CA 1
ATOM 1455 C C . LYS A 1 198 ? 3.155 -8.196 2.507 1.00 98.62 198 LYS A C 1
ATOM 1457 O O . LYS A 1 198 ? 3.948 -8.468 1.608 1.00 98.62 198 LYS A O 1
ATOM 1462 N N . ILE A 1 199 ? 2.730 -6.952 2.744 1.00 98.62 199 ILE A N 1
ATOM 1463 C CA . ILE A 1 199 ? 3.295 -5.777 2.066 1.00 98.62 199 ILE A CA 1
ATOM 1464 C C . ILE A 1 199 ? 4.782 -5.662 2.411 1.00 98.62 199 ILE A C 1
ATOM 1466 O O . ILE A 1 199 ? 5.595 -5.598 1.496 1.00 98.62 199 ILE A O 1
ATOM 1470 N N . SER A 1 200 ? 5.134 -5.721 3.700 1.00 98.50 200 SER A N 1
ATOM 1471 C CA . SER A 1 200 ? 6.527 -5.681 4.165 1.00 98.50 200 SER A CA 1
ATOM 1472 C C . SER A 1 200 ? 7.382 -6.763 3.511 1.00 98.50 200 SER A C 1
ATOM 1474 O O . SER A 1 200 ? 8.441 -6.456 2.982 1.00 98.50 200 SER A O 1
ATOM 1476 N N . ASP A 1 201 ? 6.908 -8.009 3.506 1.00 98.50 201 ASP A N 1
ATOM 1477 C CA . ASP A 1 201 ? 7.628 -9.144 2.924 1.00 98.50 201 ASP A CA 1
ATOM 1478 C C . ASP A 1 201 ? 7.851 -8.953 1.416 1.00 98.50 201 ASP A C 1
ATOM 1480 O O . ASP A 1 201 ? 8.912 -9.286 0.892 1.00 98.50 201 ASP A O 1
ATOM 1484 N N . THR A 1 202 ? 6.866 -8.378 0.715 1.00 98.50 202 THR A N 1
ATOM 1485 C CA . THR A 1 202 ? 6.975 -8.071 -0.721 1.00 98.50 202 THR A CA 1
ATOM 1486 C C . THR A 1 202 ? 7.998 -6.960 -0.977 1.00 98.50 202 THR A C 1
ATOM 1488 O O . THR A 1 202 ? 8.792 -7.074 -1.910 1.00 98.50 202 THR A O 1
ATOM 1491 N N . CYS A 1 203 ? 8.012 -5.909 -0.148 1.00 98.12 203 CYS A N 1
ATOM 1492 C CA . CYS A 1 203 ? 9.018 -4.848 -0.231 1.00 98.12 203 CYS A CA 1
ATOM 1493 C C . CYS A 1 203 ? 10.427 -5.405 0.008 1.00 98.12 203 CYS A C 1
ATOM 1495 O O . CYS A 1 203 ? 11.306 -5.183 -0.821 1.00 98.12 203 CYS A O 1
ATOM 1497 N N . THR A 1 204 ? 10.622 -6.197 1.069 1.00 98.31 204 THR A N 1
ATOM 1498 C CA . THR A 1 204 ? 11.908 -6.843 1.379 1.00 98.31 204 THR A CA 1
ATOM 1499 C C . THR A 1 204 ? 12.386 -7.715 0.222 1.00 98.31 204 THR A C 1
ATOM 1501 O O . THR A 1 204 ? 13.511 -7.554 -0.233 1.00 98.31 204 THR A O 1
ATOM 1504 N N . ALA A 1 205 ? 11.518 -8.573 -0.327 1.00 98.25 205 ALA A N 1
ATOM 1505 C CA . ALA A 1 205 ? 11.881 -9.438 -1.449 1.00 98.25 205 ALA A CA 1
ATOM 1506 C C . ALA A 1 205 ? 12.315 -8.649 -2.697 1.00 98.25 205 ALA A C 1
ATOM 1508 O O . ALA A 1 205 ? 13.220 -9.073 -3.414 1.00 98.25 205 ALA A O 1
ATOM 1509 N N . CYS A 1 206 ? 11.688 -7.498 -2.958 1.00 98.06 206 CYS A N 1
ATOM 1510 C CA . CYS A 1 206 ? 12.109 -6.615 -4.040 1.00 98.06 206 CYS A CA 1
ATOM 1511 C C . CYS A 1 206 ? 13.460 -5.948 -3.742 1.00 98.06 206 CYS A C 1
ATOM 1513 O O . CYS A 1 206 ? 14.295 -5.855 -4.642 1.00 98.06 206 CYS A O 1
ATOM 1515 N N . HIS A 1 207 ? 13.676 -5.477 -2.510 1.00 97.19 207 HIS A N 1
ATOM 1516 C CA . HIS A 1 207 ? 14.910 -4.794 -2.111 1.00 97.19 207 HIS A CA 1
ATOM 1517 C C . HIS A 1 207 ? 16.107 -5.745 -2.125 1.00 97.19 207 HIS A C 1
ATOM 1519 O O . HIS A 1 207 ? 17.133 -5.390 -2.687 1.00 97.19 207 HIS A O 1
ATOM 1525 N N . ASP A 1 208 ? 15.942 -6.987 -1.665 1.00 98.06 208 ASP A N 1
ATOM 1526 C CA . ASP A 1 208 ? 16.992 -8.018 -1.686 1.00 98.06 208 ASP A CA 1
ATOM 1527 C C . ASP A 1 208 ? 17.562 -8.290 -3.097 1.00 98.06 208 ASP A C 1
ATOM 1529 O O . ASP A 1 208 ? 18.655 -8.841 -3.238 1.00 98.06 208 ASP A O 1
ATOM 1533 N N . VAL A 1 209 ? 16.817 -7.941 -4.154 1.00 98.00 209 VAL A N 1
ATOM 1534 C CA . VAL A 1 209 ? 17.212 -8.144 -5.558 1.00 98.00 209 VAL A CA 1
ATOM 1535 C C . VAL A 1 209 ? 17.659 -6.853 -6.245 1.00 98.00 209 VAL A C 1
ATOM 1537 O O . VAL A 1 209 ? 18.465 -6.907 -7.179 1.00 98.00 209 VAL A O 1
ATOM 1540 N N . TYR A 1 210 ? 17.124 -5.702 -5.838 1.00 94.94 210 TYR A N 1
ATOM 1541 C CA . TYR A 1 210 ? 17.253 -4.449 -6.583 1.00 94.94 210 TYR A CA 1
ATOM 1542 C C . TYR A 1 210 ? 17.949 -3.301 -5.835 1.00 94.94 210 TYR A C 1
ATOM 1544 O O . TYR A 1 210 ? 18.176 -2.269 -6.481 1.00 94.94 210 TYR A O 1
ATOM 1552 N N . GLU A 1 211 ? 18.308 -3.477 -4.558 1.00 88.38 211 GLU A N 1
ATOM 1553 C CA . GLU A 1 211 ? 19.127 -2.562 -3.739 1.00 88.38 211 GLU A CA 1
ATOM 1554 C C . GLU A 1 211 ? 20.439 -3.224 -3.290 1.00 88.38 211 GLU A C 1
ATOM 1556 O O . GLU A 1 211 ? 21.481 -2.528 -3.345 1.00 88.38 211 GLU A O 1
#

pLDDT: mean 74.75, std 25.14, range [33.91, 98.81]

Mean predicted aligned error: 16.57 Å

Secondary structure (DSSP, 8-state):
-PPPPPPPP--TT-------SSS-----------------------------PPPP------S--SSSTTSSSSSSHHHHHHHHGGGS---------PPPPPPP---S-HHHHHHHHHHHHHHHHHHHH-TT-TTHHHHHHHHHHHHHHHHHHHTTS---HHHHHHHHHHHHHHHHHHHHHTTGGG--HHHHHHHHHHHHHHHHHHHHHH-

Radius of gyration: 31.9 Å; Cα contacts (8 Å, |Δi|>4): 115; chains: 1; bounding box: 86×52×88 Å

Solvent-accessible surface area (backbone atoms only — not comparable to full-atom values): 13761 Å² total; per-residue (Å²): 137,85,80,85,84,80,82,87,80,92,61,84,98,65,86,80,82,83,77,92,67,102,64,88,85,76,88,77,83,78,78,83,75,78,77,80,74,78,92,76,80,86,79,77,80,78,81,72,80,77,82,72,78,80,79,76,94,73,85,90,80,93,82,78,87,78,73,71,73,74,69,66,70,73,70,62,63,68,59,60,62,66,64,65,69,77,69,81,77,78,72,81,73,80,68,74,78,73,76,75,74,80,79,89,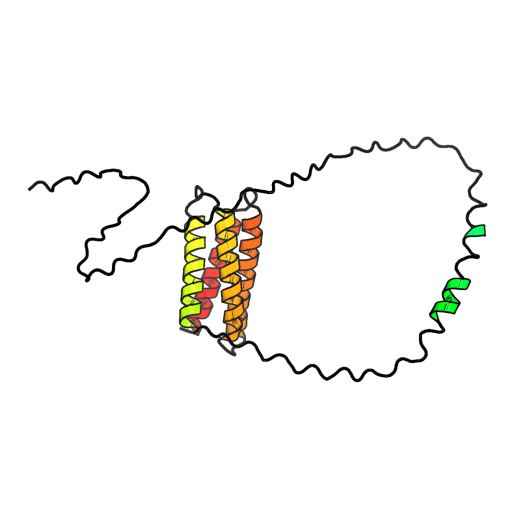69,80,84,69,55,70,66,65,49,50,54,53,37,50,54,28,52,50,52,38,56,52,45,71,72,38,85,82,45,87,60,39,38,63,52,39,21,50,32,22,50,52,35,17,53,51,22,54,58,49,36,71,76,53,99,40,72,65,59,28,48,44,25,45,49,41,16,54,43,22,51,50,39,22,60,42,25,70,46,47,95,75,36,52,68,66,60,47,51,53,39,51,51,53,39,50,54,45,51,49,61,50,41,80,76,76,112

Foldseek 3Di:
DDDDDDDDDDDPDDDDDDDPDDDDDDDDDDDPPPPPPDPDDDPPPPPPPPPPDDDDDDDDDDDDPPPPVPPVPPPPPVVVVVVVVPPDDPPPPPPPPPPPDPDDDDPDDVVVLVVLLVVLLVQLVVLLVDPPDVCSLVSLLVSLQSNLVSLCNQLRNDPDPLSNVLSNLLNVLSVVLNVQSVVPVNHDSVSNVVSSVVSVVSVVVNVVPPD

Sequence (211 aa):
MSAPVATLADAGNVRIITVCGGIPKRTVLFENSACALDAGGTSALNYRALAAGFPSAGGQGEGEMRNVFSKLAATTAMVAVLILVNRAVSVPQIEPVPKSAPTFKPVCDVHHLMEGQELHFNAIADLLKDAAAKGRHSKIAMHADLLAELANVNTLNKDKDDYRAWASQVRDLSLQLVAEARKKEAASDDAMKGLVTKISDTCTACHDVYE